Protein AF-A0A7U9SPF1-F1 (afdb_monomer_lite)

Structure (mmCIF, N/CA/C/O backbone):
data_AF-A0A7U9SPF1-F1
#
_entry.id   AF-A0A7U9SPF1-F1
#
loop_
_atom_site.group_PDB
_atom_site.id
_atom_site.type_symbol
_atom_site.label_atom_id
_atom_site.label_alt_id
_atom_site.label_comp_id
_atom_site.label_asym_id
_atom_site.label_entity_id
_atom_site.label_seq_id
_atom_site.pdbx_PDB_ins_code
_atom_site.Cartn_x
_atom_site.Cartn_y
_atom_site.Cartn_z
_atom_site.occupancy
_atom_site.B_iso_or_equiv
_atom_site.auth_seq_id
_atom_site.auth_comp_id
_atom_site.auth_asym_id
_atom_site.auth_atom_id
_atom_site.pdbx_PDB_model_num
ATOM 1 N N . MET A 1 1 ? 6.250 -13.050 -17.515 1.00 68.12 1 MET A N 1
ATOM 2 C CA . MET A 1 1 ? 5.791 -14.188 -16.684 1.00 68.12 1 MET A CA 1
ATOM 3 C C . MET A 1 1 ? 6.722 -15.368 -16.912 1.00 68.12 1 MET A C 1
ATOM 5 O O . MET A 1 1 ? 7.141 -15.553 -18.047 1.00 68.12 1 MET A O 1
ATOM 9 N N . PHE A 1 2 ? 7.070 -16.138 -15.883 1.00 71.00 2 PHE A N 1
ATOM 10 C CA . PHE A 1 2 ? 7.924 -17.320 -16.030 1.00 71.00 2 PHE A CA 1
ATOM 11 C C . PHE A 1 2 ? 7.102 -18.593 -15.831 1.00 71.00 2 PHE A C 1
ATOM 13 O O . PHE A 1 2 ? 6.495 -18.783 -14.779 1.00 71.00 2 PHE A O 1
ATOM 20 N N . ASN A 1 3 ? 7.052 -19.453 -16.847 1.00 69.00 3 ASN A N 1
ATOM 21 C CA . ASN A 1 3 ? 6.418 -20.758 -16.740 1.00 69.00 3 ASN A CA 1
ATOM 22 C C . ASN A 1 3 ? 7.448 -21.752 -16.200 1.00 69.00 3 ASN A C 1
ATOM 24 O O . ASN A 1 3 ? 8.321 -22.200 -16.942 1.00 69.00 3 ASN A O 1
ATOM 28 N N . VAL A 1 4 ? 7.320 -22.099 -14.918 1.00 76.75 4 VAL A N 1
ATOM 29 C CA . VAL A 1 4 ? 8.241 -23.012 -14.223 1.00 76.75 4 VAL A CA 1
ATOM 30 C C . VAL A 1 4 ? 8.264 -24.395 -14.881 1.00 76.75 4 VAL A C 1
ATOM 32 O O . VAL A 1 4 ? 9.334 -24.953 -15.084 1.00 76.75 4 VAL A O 1
ATOM 35 N N . LYS A 1 5 ? 7.105 -24.925 -15.302 1.00 74.44 5 LYS A N 1
ATOM 36 C CA . LYS A 1 5 ? 7.007 -26.257 -15.932 1.00 74.44 5 LYS A CA 1
ATOM 37 C C . LYS A 1 5 ? 7.708 -26.321 -17.289 1.00 74.44 5 LYS A C 1
ATOM 39 O O . LYS A 1 5 ? 8.282 -27.342 -17.638 1.00 74.44 5 LYS A O 1
ATOM 44 N N . LYS A 1 6 ? 7.630 -25.239 -18.065 1.00 76.00 6 LYS A N 1
ATOM 45 C CA . LYS A 1 6 ? 8.241 -25.133 -19.400 1.00 76.00 6 LYS A CA 1
ATOM 46 C C . LYS A 1 6 ? 9.634 -24.499 -19.367 1.00 76.00 6 LYS A C 1
ATOM 48 O O . LYS A 1 6 ? 10.209 -24.303 -20.432 1.00 76.00 6 LYS A O 1
ATOM 53 N N . ASN A 1 7 ? 10.130 -24.129 -18.182 1.00 80.06 7 ASN A N 1
ATOM 54 C CA . ASN A 1 7 ? 11.371 -23.383 -17.973 1.00 80.06 7 ASN A CA 1
ATOM 55 C C . ASN A 1 7 ? 11.536 -22.199 -18.950 1.00 80.06 7 ASN A C 1
ATOM 57 O O . ASN A 1 7 ? 12.593 -21.997 -19.546 1.00 80.06 7 ASN A O 1
ATOM 61 N N . ARG A 1 8 ? 10.450 -21.452 -19.193 1.00 74.19 8 ARG A N 1
ATOM 62 C CA . ARG A 1 8 ? 10.399 -20.426 -20.245 1.00 74.19 8 ARG A CA 1
ATOM 63 C C . ARG A 1 8 ? 9.783 -19.134 -19.737 1.00 74.19 8 ARG A C 1
ATOM 65 O O . ARG A 1 8 ? 8.700 -19.130 -19.150 1.00 74.19 8 ARG A O 1
ATOM 72 N N . ALA A 1 9 ? 10.442 -18.022 -20.048 1.00 76.06 9 ALA A N 1
ATOM 73 C CA . ALA A 1 9 ? 9.878 -16.693 -19.881 1.00 76.06 9 ALA A CA 1
ATOM 74 C C . ALA A 1 9 ? 8.971 -16.333 -21.068 1.00 76.06 9 ALA A C 1
ATOM 76 O O . ALA A 1 9 ? 9.329 -16.525 -22.231 1.00 76.06 9 ALA A O 1
ATOM 77 N N . VAL A 1 10 ? 7.807 -15.768 -20.762 1.00 72.88 10 VAL A N 1
ATOM 78 C CA . VAL A 1 10 ? 6.937 -15.097 -21.728 1.00 72.88 10 VAL A CA 1
ATOM 79 C C . VAL A 1 10 ? 6.952 -13.605 -21.418 1.00 72.88 10 VAL A C 1
ATOM 81 O O . VAL A 1 10 ? 6.609 -13.184 -20.303 1.00 72.88 10 VAL A O 1
ATOM 84 N N . LYS A 1 11 ? 7.402 -12.813 -22.395 1.00 79.69 11 LYS A N 1
ATOM 85 C CA . LYS A 1 11 ? 7.349 -11.351 -22.359 1.00 79.69 11 LYS A CA 1
ATOM 86 C C . LYS A 1 11 ? 6.007 -10.914 -22.932 1.00 79.69 11 LYS A C 1
ATOM 88 O O . LYS A 1 11 ? 5.663 -11.308 -24.039 1.00 79.69 11 LYS A O 1
ATOM 93 N N . TYR A 1 12 ? 5.299 -10.077 -22.187 1.00 76.19 12 TYR A N 1
ATOM 94 C CA . TYR A 1 12 ? 4.087 -9.424 -22.661 1.00 76.19 12 TYR A CA 1
ATOM 95 C C . TYR A 1 12 ? 4.369 -7.944 -22.865 1.00 76.19 12 TYR A C 1
ATOM 97 O O . TYR A 1 12 ? 5.010 -7.307 -22.025 1.00 76.19 12 TYR A O 1
ATOM 105 N N . VAL A 1 13 ? 3.925 -7.427 -24.004 1.00 80.31 13 VAL A N 1
ATOM 106 C CA . VAL A 1 13 ? 4.000 -6.007 -24.340 1.00 80.31 13 VAL A CA 1
ATOM 107 C C . VAL A 1 13 ? 2.603 -5.445 -24.142 1.00 80.31 13 VAL A C 1
ATOM 109 O O . VAL A 1 13 ? 1.652 -5.941 -24.736 1.00 80.31 13 VAL A O 1
ATOM 112 N N . LEU A 1 14 ? 2.485 -4.466 -23.252 1.00 84.75 14 LEU A N 1
ATOM 113 C CA . LEU A 1 14 ? 1.225 -3.774 -22.994 1.00 84.75 14 LEU A CA 1
ATOM 114 C C . LEU A 1 14 ? 1.035 -2.657 -24.019 1.00 84.75 14 LEU A C 1
ATOM 116 O O . LEU A 1 14 ? 2.029 -2.150 -24.548 1.00 84.75 14 LEU A O 1
ATOM 120 N N . LYS A 1 15 ? -0.215 -2.263 -24.277 1.00 83.44 15 LYS A N 1
ATOM 121 C CA . LYS A 1 15 ? -0.535 -1.302 -25.347 1.00 83.44 15 LYS A CA 1
ATOM 122 C C . LYS A 1 15 ? 0.093 0.067 -25.131 1.00 83.44 15 LYS A C 1
ATOM 124 O O . LYS A 1 15 ? 0.594 0.668 -26.075 1.00 83.44 15 LYS A O 1
ATOM 129 N N . GLN A 1 16 ? 0.054 0.559 -23.897 1.00 82.31 16 GLN A N 1
ATOM 130 C CA . GLN A 1 16 ? 0.622 1.856 -23.546 1.00 82.31 16 GLN A CA 1
ATOM 131 C C . GLN A 1 16 ? 1.973 1.710 -22.857 1.00 82.31 16 GLN A C 1
ATOM 133 O O . GLN A 1 16 ? 2.187 0.825 -22.016 1.00 82.31 16 GLN A O 1
ATOM 138 N N . GLU A 1 17 ? 2.885 2.615 -23.194 1.00 78.12 17 GLU A N 1
ATOM 139 C CA . GLU A 1 17 ? 4.107 2.800 -22.437 1.00 78.12 17 GLU A CA 1
ATOM 140 C C . GLU A 1 17 ? 3.801 3.571 -21.150 1.00 78.12 17 GLU A C 1
ATOM 142 O O . GLU A 1 17 ? 2.957 4.458 -21.104 1.00 78.12 17 GLU A O 1
ATOM 147 N N . CYS A 1 18 ? 4.469 3.194 -20.068 1.00 77.25 18 CYS A N 1
ATOM 148 C CA . CYS A 1 18 ? 4.375 3.898 -18.800 1.00 77.25 18 CYS A CA 1
ATOM 149 C C . CYS A 1 18 ? 5.763 3.796 -18.159 1.00 77.25 18 CYS A C 1
ATOM 151 O O . CYS A 1 18 ? 6.207 2.680 -17.858 1.00 77.25 18 CYS A O 1
ATOM 153 N N . PRO A 1 19 ? 6.490 4.917 -18.041 1.00 67.19 19 PRO A N 1
ATOM 154 C CA . PRO A 1 19 ? 7.925 4.897 -17.771 1.00 67.19 19 PRO A CA 1
ATOM 155 C C . PRO A 1 19 ? 8.255 4.526 -16.322 1.00 67.19 19 PRO A C 1
ATOM 157 O O . PRO A 1 19 ? 9.392 4.170 -16.025 1.00 67.19 19 PRO A O 1
ATOM 160 N N . PHE A 1 20 ? 7.277 4.582 -15.414 1.00 76.12 20 PHE A N 1
ATOM 161 C CA . PHE A 1 20 ? 7.507 4.414 -13.986 1.00 76.12 20 PHE A CA 1
ATOM 162 C C . PHE A 1 20 ? 6.469 3.496 -13.337 1.00 76.12 20 PHE A C 1
ATOM 164 O O . PHE A 1 20 ? 5.275 3.671 -13.546 1.00 76.12 20 PHE A O 1
ATOM 171 N N . ALA A 1 21 ? 6.948 2.522 -12.550 1.00 82.38 21 ALA A N 1
ATOM 172 C CA . ALA A 1 21 ? 6.183 1.692 -11.610 1.00 82.38 21 ALA A CA 1
ATOM 173 C C . ALA A 1 21 ? 4.724 1.390 -12.029 1.00 82.38 21 ALA A C 1
ATOM 175 O O . ALA A 1 21 ? 3.784 1.763 -11.331 1.00 82.38 21 ALA A O 1
ATOM 176 N N . LYS A 1 22 ? 4.540 0.721 -13.179 1.00 91.19 22 LYS A N 1
ATOM 177 C CA . LYS A 1 22 ? 3.225 0.495 -13.817 1.00 91.19 22 LYS A CA 1
ATOM 178 C C . LYS A 1 22 ? 2.189 -0.106 -12.859 1.00 91.19 22 LYS A C 1
ATOM 180 O O . LYS A 1 22 ? 1.083 0.419 -12.737 1.00 91.19 22 LYS A O 1
ATOM 185 N N . PHE A 1 23 ? 2.594 -1.167 -12.169 1.00 93.12 23 PHE A N 1
ATOM 186 C CA . PHE A 1 23 ? 1.797 -1.950 -11.230 1.00 93.12 23 PHE A CA 1
ATOM 187 C C . PHE A 1 23 ? 2.628 -2.197 -9.972 1.00 93.12 23 PHE A C 1
ATOM 189 O O . PHE A 1 23 ? 3.852 -2.309 -10.053 1.00 93.12 23 PHE A O 1
ATOM 196 N N . ASP A 1 24 ? 1.975 -2.311 -8.825 1.00 90.75 24 ASP A N 1
ATOM 197 C CA . ASP A 1 24 ? 2.606 -2.577 -7.524 1.00 90.75 24 ASP A CA 1
ATOM 198 C C . ASP A 1 24 ? 1.943 -3.726 -6.751 1.00 90.75 24 ASP A C 1
ATOM 200 O O . ASP A 1 24 ? 2.442 -4.116 -5.698 1.00 90.75 24 ASP A O 1
ATOM 204 N N . GLN A 1 25 ? 0.868 -4.313 -7.287 1.00 91.81 25 GLN A N 1
ATOM 205 C CA . GLN A 1 25 ? 0.239 -5.501 -6.724 1.00 91.81 25 GLN A CA 1
ATOM 206 C C . GLN A 1 25 ? -0.365 -6.391 -7.812 1.00 91.81 25 GLN A C 1
ATOM 208 O O . GLN A 1 25 ? -0.823 -5.923 -8.857 1.00 91.81 25 GLN A O 1
ATOM 213 N N . THR A 1 26 ? -0.386 -7.694 -7.541 1.00 93.94 26 THR A N 1
ATOM 214 C CA . THR A 1 26 ? -1.092 -8.688 -8.347 1.00 93.94 26 THR A CA 1
ATOM 215 C C . THR A 1 26 ? -2.161 -9.373 -7.509 1.00 93.94 26 THR A C 1
ATOM 217 O O . THR A 1 26 ? -1.858 -9.859 -6.419 1.00 93.94 26 THR A O 1
ATOM 220 N N . ILE A 1 27 ? -3.380 -9.455 -8.029 1.00 96.12 27 ILE A N 1
ATOM 221 C CA . ILE A 1 27 ? -4.529 -10.083 -7.384 1.00 96.12 27 ILE A CA 1
ATOM 222 C C . ILE A 1 27 ? -4.865 -11.351 -8.157 1.00 96.12 27 ILE A C 1
ATOM 224 O O . ILE A 1 27 ? -5.153 -11.305 -9.352 1.00 96.12 27 ILE A O 1
ATOM 228 N N . ARG A 1 28 ? -4.808 -12.504 -7.491 1.00 95.94 28 ARG A N 1
ATOM 229 C CA . ARG A 1 28 ? -5.276 -13.759 -8.079 1.00 95.94 28 ARG A CA 1
ATOM 230 C C . ARG A 1 28 ? -6.759 -13.912 -7.781 1.00 95.94 28 ARG A C 1
ATOM 232 O O . ARG A 1 28 ? -7.144 -13.922 -6.618 1.00 95.94 28 ARG A O 1
ATOM 239 N N . TYR A 1 29 ? -7.557 -14.103 -8.821 1.00 97.44 29 TYR A N 1
ATOM 240 C CA . TYR A 1 29 ? -8.985 -14.354 -8.692 1.00 97.44 29 TYR A CA 1
ATOM 241 C C . TYR A 1 29 ? -9.419 -15.405 -9.712 1.00 97.44 29 TYR A C 1
ATOM 243 O O . TYR A 1 29 ? -9.163 -15.266 -10.912 1.00 97.44 29 TYR A O 1
ATOM 251 N N . LYS A 1 30 ? -10.024 -16.495 -9.224 1.00 96.06 30 LYS A N 1
ATOM 252 C CA . LYS A 1 30 ? -10.349 -17.692 -10.017 1.00 96.06 30 LYS A CA 1
ATOM 253 C C . LYS A 1 30 ? -9.154 -18.101 -10.901 1.00 96.06 30 LYS A C 1
ATOM 255 O O . LYS A 1 30 ? -8.040 -18.295 -10.406 1.00 96.06 30 LYS A O 1
ATOM 260 N N . ASN A 1 31 ? -9.372 -18.205 -12.210 1.00 95.19 31 ASN A N 1
ATOM 261 C CA . ASN A 1 31 ? -8.367 -18.584 -13.199 1.00 95.19 31 ASN A CA 1
ATOM 262 C C . ASN A 1 31 ? -7.679 -17.374 -13.860 1.00 95.19 31 ASN A C 1
ATOM 264 O O . ASN A 1 31 ? -7.359 -17.370 -15.051 1.00 95.19 31 ASN A O 1
ATOM 268 N N . SER A 1 32 ? -7.537 -16.273 -13.130 1.00 96.38 32 SER A N 1
ATOM 269 C CA . SER A 1 32 ? -6.985 -15.032 -13.663 1.00 96.38 32 SER A CA 1
ATOM 270 C C . SER A 1 32 ? -6.076 -14.335 -12.658 1.00 96.38 32 SER A C 1
ATOM 272 O O . SER A 1 32 ? -6.206 -14.486 -11.441 1.00 96.38 32 SER A O 1
ATOM 274 N N . LEU A 1 33 ? -5.133 -13.569 -13.197 1.00 96.12 33 LEU A N 1
ATOM 275 C CA . LEU A 1 33 ? -4.299 -12.636 -12.457 1.00 96.12 33 LEU A CA 1
ATOM 276 C C . LEU A 1 33 ? -4.649 -11.219 -12.899 1.00 96.12 33 LEU A C 1
ATOM 278 O O . LEU A 1 33 ? -4.540 -10.903 -14.080 1.00 96.12 33 LEU A O 1
ATOM 282 N N . PHE A 1 34 ? -5.031 -10.370 -11.961 1.00 97.56 34 PHE A N 1
ATOM 283 C CA . PHE A 1 34 ? -5.261 -8.951 -12.180 1.00 97.56 34 PHE A CA 1
ATOM 284 C C . PHE A 1 34 ? -4.033 -8.176 -11.706 1.00 97.56 34 PHE A C 1
ATOM 286 O O . PHE A 1 34 ? -3.578 -8.337 -10.575 1.00 97.56 34 PHE A O 1
ATOM 293 N N . LEU A 1 35 ? -3.461 -7.353 -12.576 1.00 96.25 35 LEU A N 1
ATOM 294 C CA . LEU A 1 35 ? -2.394 -6.423 -12.239 1.00 96.25 35 LEU A CA 1
ATOM 295 C C . LEU A 1 35 ? -3.041 -5.105 -11.837 1.00 96.25 35 LEU A C 1
ATOM 297 O O . LEU A 1 35 ? -3.702 -4.450 -12.650 1.00 96.25 35 LEU A O 1
ATOM 301 N N . LYS A 1 36 ? -2.840 -4.730 -10.577 1.00 95.62 36 LYS A N 1
ATOM 302 C CA . LYS A 1 36 ? -3.369 -3.495 -10.022 1.00 95.62 36 LYS A CA 1
ATOM 303 C C . LYS A 1 36 ? -2.569 -2.307 -10.549 1.00 95.62 36 LYS A C 1
ATOM 305 O O . LYS A 1 36 ? -1.351 -2.277 -10.330 1.00 95.62 36 LYS A O 1
ATOM 310 N N . PRO A 1 37 ? -3.197 -1.323 -11.208 1.00 95.00 37 PRO A N 1
ATOM 311 C CA . PRO A 1 37 ? -2.478 -0.149 -11.662 1.00 95.00 37 PRO A CA 1
ATOM 312 C C . PRO A 1 37 ? -1.936 0.635 -10.471 1.00 95.00 37 PRO A C 1
ATOM 314 O O . PRO A 1 37 ? -2.574 0.752 -9.423 1.00 95.00 37 PRO A O 1
ATOM 317 N N . LYS A 1 38 ? -0.745 1.191 -10.660 1.00 94.38 38 LYS A N 1
ATOM 318 C CA . LYS A 1 38 ? -0.198 2.261 -9.829 1.00 94.38 38 LYS A CA 1
ATOM 319 C C . LYS A 1 38 ? -0.131 3.545 -10.637 1.00 94.38 38 LYS A C 1
ATOM 321 O O . LYS A 1 38 ? -0.810 4.509 -10.305 1.00 94.38 38 LYS A O 1
ATOM 326 N N . CYS A 1 39 ? 0.620 3.524 -11.735 1.00 92.94 39 CYS A N 1
ATOM 327 C CA . CYS A 1 39 ? 0.648 4.613 -12.717 1.00 92.94 39 CYS A CA 1
ATOM 328 C C . CYS A 1 39 ? -0.030 4.216 -14.040 1.00 92.94 39 CYS A C 1
ATOM 330 O O . CYS A 1 39 ? -0.429 5.089 -14.810 1.00 92.94 39 CYS A O 1
ATOM 332 N N . TYR A 1 40 ? -0.184 2.910 -14.301 1.00 93.75 40 TYR A N 1
ATOM 333 C CA . TYR A 1 40 ? -0.738 2.403 -15.557 1.00 93.75 40 TYR A CA 1
ATOM 334 C C . TYR A 1 40 ? -2.216 2.795 -15.755 1.00 93.75 40 TYR A C 1
ATOM 336 O O . TYR A 1 40 ? -2.975 2.746 -14.788 1.00 93.75 40 TYR A O 1
ATOM 344 N N . PRO A 1 41 ? -2.655 3.130 -16.981 1.00 93.06 41 PRO A N 1
ATOM 345 C CA . PRO A 1 41 ? -4.008 3.623 -17.258 1.00 93.06 41 PRO A CA 1
ATOM 346 C C . PRO A 1 41 ? -5.041 2.494 -17.438 1.00 93.06 41 PRO A C 1
ATOM 348 O O . PRO A 1 41 ? -5.999 2.644 -18.194 1.00 93.06 41 PRO A O 1
ATOM 351 N N . ALA A 1 42 ? -4.818 1.324 -16.830 1.00 95.31 42 ALA A N 1
ATOM 352 C CA . ALA A 1 42 ? -5.740 0.191 -16.886 1.00 95.31 42 ALA A CA 1
ATOM 353 C C . ALA A 1 42 ? -5.512 -0.809 -15.752 1.00 95.31 42 ALA A C 1
ATOM 355 O O . ALA A 1 42 ? -4.372 -1.053 -15.343 1.00 95.31 42 ALA A O 1
ATOM 356 N N . ILE A 1 43 ? -6.590 -1.479 -15.345 1.00 97.25 43 ILE A N 1
ATOM 357 C CA . ILE A 1 43 ? -6.488 -2.799 -14.712 1.00 97.25 43 ILE A CA 1
ATOM 358 C C . ILE A 1 43 ? -6.182 -3.809 -15.816 1.00 97.25 43 ILE A C 1
ATOM 360 O O . ILE A 1 43 ? -6.854 -3.827 -16.848 1.00 97.25 43 ILE A O 1
ATOM 364 N N . VAL A 1 44 ? -5.173 -4.655 -15.614 1.00 97.00 44 VAL A N 1
ATOM 365 C CA . VAL A 1 44 ? -4.787 -5.664 -16.610 1.00 97.00 44 VAL A CA 1
ATOM 366 C C . VAL A 1 44 ? -5.113 -7.048 -16.086 1.00 97.00 44 VAL A C 1
ATOM 368 O O . VAL A 1 44 ? -4.560 -7.469 -15.076 1.00 97.00 44 VAL A O 1
ATOM 371 N N . ARG A 1 45 ? -5.967 -7.785 -16.786 1.00 96.81 45 ARG A N 1
ATOM 372 C CA . ARG A 1 45 ? -6.243 -9.193 -16.500 1.00 96.81 45 ARG A CA 1
ATOM 373 C C . ARG A 1 45 ? -5.389 -10.081 -17.391 1.00 96.81 45 ARG A C 1
ATOM 375 O O . ARG A 1 45 ? -5.255 -9.822 -18.581 1.00 96.81 45 ARG A O 1
ATOM 382 N N . ILE A 1 46 ? -4.874 -11.161 -16.815 1.00 94.56 46 ILE A N 1
ATOM 383 C CA . ILE A 1 46 ? -4.192 -12.246 -17.515 1.00 94.56 46 ILE A CA 1
ATOM 384 C C . ILE A 1 46 ? -4.920 -13.552 -17.198 1.00 94.56 46 ILE A C 1
ATOM 386 O O . ILE A 1 46 ? -4.991 -13.951 -16.033 1.00 94.56 46 ILE A O 1
ATOM 390 N N . ASN A 1 47 ? -5.448 -14.228 -18.216 1.00 93.69 47 ASN A N 1
ATOM 391 C CA . ASN A 1 47 ? -5.978 -15.584 -18.069 1.00 93.69 47 ASN A CA 1
ATOM 392 C C . ASN A 1 47 ? -4.819 -16.560 -17.796 1.00 93.69 47 ASN A C 1
ATOM 394 O O . ASN A 1 47 ? -3.812 -16.526 -18.496 1.00 93.69 47 ASN A O 1
ATOM 398 N N . LEU A 1 48 ? -4.917 -17.414 -16.778 1.00 89.31 48 LEU A N 1
ATOM 399 C CA . LEU A 1 48 ? -3.789 -18.271 -16.387 1.00 89.31 48 LEU A CA 1
ATOM 400 C C . LEU A 1 48 ? -3.613 -19.520 -17.269 1.00 89.31 48 LEU A C 1
ATOM 402 O O . LEU A 1 48 ? -2.510 -20.073 -17.288 1.00 89.31 48 LEU A O 1
ATOM 406 N N . ASP A 1 49 ? -4.642 -19.914 -18.023 1.00 89.69 49 ASP A N 1
ATOM 407 C CA . ASP A 1 49 ? -4.594 -21.047 -18.955 1.00 89.69 49 ASP A CA 1
ATOM 408 C C . ASP A 1 49 ? -4.191 -20.611 -20.367 1.00 89.69 49 ASP A C 1
ATOM 410 O O . ASP A 1 49 ? -3.249 -21.159 -20.945 1.00 89.69 49 ASP A O 1
ATOM 414 N N . SER A 1 50 ? -4.893 -19.620 -20.931 1.00 89.94 50 SER A N 1
ATOM 415 C CA . SER A 1 50 ? -4.651 -19.138 -22.299 1.00 89.94 50 SER A CA 1
ATOM 416 C C . SER A 1 50 ? -3.547 -18.087 -22.380 1.00 89.94 50 SER A C 1
ATOM 418 O O . SER A 1 50 ? -2.991 -17.864 -23.455 1.00 89.94 50 SER A O 1
ATOM 420 N N . TYR A 1 51 ? -3.231 -17.437 -21.256 1.00 86.81 51 TYR A N 1
ATOM 421 C CA . TYR A 1 51 ? -2.383 -16.247 -21.192 1.00 86.81 51 TYR A CA 1
ATOM 422 C C . TYR A 1 51 ? -2.889 -15.041 -21.994 1.00 86.81 51 TYR A C 1
ATOM 424 O O . TYR A 1 51 ? -2.128 -14.110 -22.262 1.00 86.81 51 TYR A O 1
ATOM 432 N N . GLU A 1 52 ? -4.173 -15.033 -22.346 1.00 91.38 52 GLU A N 1
ATOM 433 C CA . GLU A 1 52 ? -4.830 -13.875 -22.942 1.00 91.38 52 GLU A CA 1
ATOM 434 C C . GLU A 1 52 ? -4.818 -12.683 -21.978 1.00 91.38 52 GLU A C 1
ATOM 436 O O . GLU A 1 52 ? -4.987 -12.847 -20.764 1.00 91.38 52 GLU A O 1
ATOM 441 N N . ILE A 1 53 ? -4.613 -11.488 -22.537 1.00 92.88 53 ILE A N 1
ATOM 442 C CA . ILE A 1 53 ? -4.538 -10.230 -21.799 1.00 92.88 53 ILE A CA 1
ATOM 443 C C . ILE A 1 53 ? -5.722 -9.346 -22.167 1.00 92.88 53 ILE A C 1
ATOM 445 O O . ILE A 1 53 ? -5.973 -9.084 -23.342 1.00 92.88 53 ILE A O 1
ATOM 449 N N . THR A 1 54 ? -6.388 -8.818 -21.146 1.00 95.81 54 THR A N 1
ATOM 450 C CA . THR A 1 54 ? -7.458 -7.828 -21.287 1.00 95.81 54 THR A CA 1
ATOM 451 C C . THR A 1 54 ? -7.098 -6.588 -20.474 1.00 95.81 54 THR A C 1
ATOM 453 O O . THR A 1 54 ? -6.704 -6.705 -19.314 1.00 95.81 54 THR A O 1
ATOM 456 N N . GLU A 1 55 ? -7.213 -5.404 -21.077 1.00 96.75 55 GLU A N 1
ATOM 457 C CA . GLU A 1 55 ? -6.936 -4.118 -20.424 1.00 96.75 55 GLU A CA 1
ATOM 458 C C . GLU A 1 55 ? -8.247 -3.339 -20.239 1.00 96.75 55 GLU A C 1
ATOM 460 O O . GLU A 1 55 ? -8.941 -3.046 -21.215 1.00 96.75 55 GLU A O 1
ATOM 465 N N . PHE A 1 56 ? -8.574 -2.993 -18.994 1.00 96.94 56 PHE A N 1
ATOM 466 C CA . PHE A 1 56 ? -9.765 -2.223 -18.629 1.00 96.94 56 PHE A CA 1
ATOM 467 C C . PHE A 1 56 ? -9.370 -0.769 -18.351 1.00 96.94 56 PHE A C 1
ATOM 469 O O . PHE A 1 56 ? -8.924 -0.438 -17.254 1.00 96.94 56 PHE A O 1
ATOM 476 N N . HIS A 1 57 ? -9.489 0.096 -19.361 1.00 95.44 57 HIS A N 1
ATOM 477 C CA . HIS A 1 57 ? -9.081 1.506 -19.267 1.00 95.44 57 HIS A CA 1
ATOM 478 C C . HIS A 1 57 ? -10.160 2.415 -18.668 1.00 95.44 57 HIS A C 1
ATOM 480 O O . HIS A 1 57 ? -9.846 3.373 -17.964 1.00 95.44 57 HIS A O 1
ATOM 486 N N . THR A 1 58 ? -11.435 2.133 -18.955 1.00 96.44 58 THR A N 1
ATOM 487 C CA . THR A 1 58 ? -12.554 3.026 -18.618 1.00 96.44 58 THR A CA 1
ATOM 488 C C . THR A 1 58 ? -12.636 3.307 -17.120 1.00 96.44 58 THR A C 1
ATOM 490 O O . THR A 1 58 ? -12.783 4.462 -16.738 1.00 96.44 58 THR A O 1
ATOM 493 N N . CYS A 1 59 ? -12.434 2.287 -16.281 1.00 96.00 59 CYS A N 1
ATOM 494 C CA . CYS A 1 59 ? -12.486 2.409 -14.824 1.00 96.00 59 CYS A CA 1
ATOM 495 C C . CYS A 1 59 ? -11.369 3.274 -14.217 1.00 96.00 59 CYS A C 1
ATOM 497 O O . CYS A 1 59 ? -11.514 3.776 -13.108 1.00 96.00 59 CYS A O 1
ATOM 499 N N . ILE A 1 60 ? -10.259 3.475 -14.935 1.00 95.38 60 ILE A N 1
ATOM 500 C CA . ILE A 1 60 ? -9.104 4.253 -14.457 1.00 95.38 60 ILE A CA 1
ATOM 501 C C . ILE A 1 60 ? -9.146 5.702 -14.946 1.00 95.38 60 ILE A C 1
ATOM 503 O O . ILE A 1 60 ? -8.519 6.571 -14.341 1.00 95.38 60 ILE A O 1
ATOM 507 N N . LYS A 1 61 ? -9.905 5.981 -16.010 1.00 93.25 61 LYS A N 1
ATOM 508 C CA . LYS A 1 61 ? -9.894 7.263 -16.724 1.00 93.25 61 LYS A CA 1
ATOM 509 C C . LYS A 1 61 ? -10.146 8.472 -15.817 1.00 93.25 61 LYS A C 1
ATOM 511 O O . LYS A 1 61 ? -9.512 9.504 -16.000 1.00 93.25 61 LYS A O 1
ATOM 516 N N . GLU A 1 62 ? -11.034 8.350 -14.835 1.00 90.88 62 GLU A N 1
ATOM 517 C CA . GLU A 1 62 ? -11.375 9.449 -13.917 1.00 90.88 62 GLU A CA 1
ATOM 518 C C . GLU A 1 62 ? -10.319 9.721 -12.836 1.00 90.88 62 GLU A C 1
ATOM 520 O O . GLU A 1 62 ? -10.401 10.728 -12.132 1.00 90.88 62 GLU A O 1
ATOM 525 N N . PHE A 1 63 ? -9.335 8.833 -12.699 1.00 93.81 63 PHE A N 1
ATOM 526 C CA . PHE A 1 63 ? -8.193 8.966 -11.791 1.00 93.81 63 PHE A CA 1
ATOM 527 C C . PHE A 1 63 ? -6.917 9.376 -12.536 1.00 93.81 63 PHE A C 1
ATOM 529 O O . PHE A 1 63 ? -5.836 9.446 -11.942 1.00 93.81 63 PHE A O 1
ATOM 536 N N . GLU A 1 64 ? -7.012 9.612 -13.849 1.00 88.69 64 GLU A N 1
ATOM 537 C CA . GLU A 1 64 ? -5.923 10.203 -14.612 1.00 88.69 64 GLU A CA 1
ATOM 538 C C . GLU A 1 64 ? -5.599 11.599 -14.092 1.00 88.69 64 GLU A C 1
ATOM 540 O O . GLU A 1 64 ? -6.453 12.349 -13.626 1.00 88.69 64 GLU A O 1
ATOM 545 N N . ASN A 1 65 ? -4.318 11.929 -14.159 1.00 83.00 65 ASN A N 1
ATOM 546 C CA . ASN A 1 65 ? -3.799 13.220 -13.754 1.00 83.00 65 ASN A CA 1
ATOM 547 C C . ASN A 1 65 ? -2.845 13.724 -14.842 1.00 83.00 65 ASN A C 1
ATOM 549 O O . ASN A 1 65 ? -2.354 12.941 -15.656 1.00 83.00 65 ASN A O 1
ATOM 553 N N . ASP A 1 66 ? -2.545 15.021 -14.830 1.00 81.56 66 ASP A N 1
ATOM 554 C CA . ASP A 1 66 ? -1.747 15.673 -15.880 1.00 81.56 66 ASP A CA 1
ATOM 555 C C . ASP A 1 66 ? -0.313 15.127 -16.011 1.00 81.56 66 ASP A C 1
ATOM 557 O O . ASP A 1 66 ? 0.392 15.422 -16.977 1.00 81.56 66 ASP A O 1
ATOM 561 N N . LYS A 1 67 ? 0.155 14.354 -15.025 1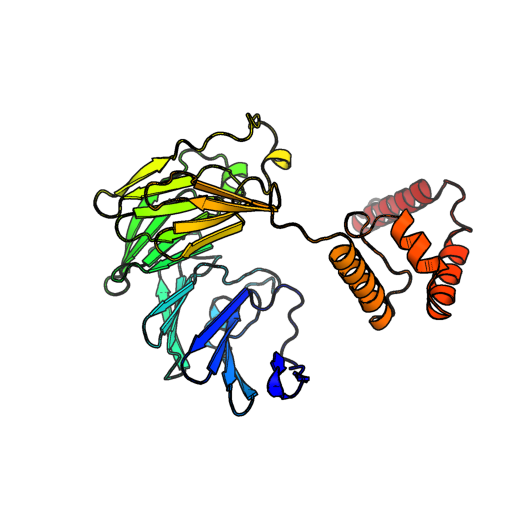.00 82.00 67 LYS A N 1
ATOM 562 C CA . LYS A 1 67 ? 1.513 13.814 -14.939 1.00 82.00 67 LYS A CA 1
ATOM 563 C C . LYS A 1 67 ? 1.460 12.283 -14.892 1.00 82.00 67 LYS A C 1
ATOM 565 O O . LYS A 1 67 ? 1.461 11.722 -13.800 1.00 82.00 67 LYS A O 1
ATOM 570 N N . PRO A 1 68 ? 1.518 11.574 -16.034 1.00 74.50 68 PRO A N 1
ATOM 571 C CA . PRO A 1 68 ? 1.364 10.113 -16.107 1.00 74.50 68 PRO A CA 1
ATOM 572 C C . PRO A 1 68 ? 2.260 9.287 -15.161 1.00 74.50 68 PRO A C 1
ATOM 574 O O . PRO A 1 68 ? 1.954 8.138 -14.847 1.00 74.50 68 PRO A O 1
ATOM 577 N N . GLN A 1 69 ? 3.378 9.855 -14.705 1.00 78.00 69 GLN A N 1
ATOM 578 C CA . GLN A 1 69 ? 4.292 9.275 -13.721 1.00 78.00 69 GLN A CA 1
ATOM 579 C C . GLN A 1 69 ? 3.767 9.284 -12.276 1.00 78.00 69 GLN A C 1
ATOM 581 O O . GLN A 1 69 ? 4.263 8.520 -11.445 1.00 78.00 69 GLN A O 1
ATOM 586 N N . ASN A 1 70 ? 2.794 10.134 -11.952 1.00 86.56 70 ASN A N 1
ATOM 587 C CA . ASN A 1 70 ? 2.215 10.220 -10.620 1.00 86.56 70 ASN A CA 1
ATOM 588 C C . ASN A 1 70 ? 1.316 9.010 -10.365 1.00 86.56 70 ASN A C 1
ATOM 590 O O . ASN A 1 70 ? 0.422 8.695 -11.154 1.00 86.56 70 ASN A O 1
ATOM 594 N N . ALA A 1 71 ? 1.544 8.353 -9.230 1.00 91.56 71 ALA A N 1
ATOM 595 C CA . ALA A 1 71 ? 0.736 7.222 -8.811 1.00 91.56 71 ALA A CA 1
ATOM 596 C C . ALA A 1 71 ? -0.716 7.657 -8.562 1.00 91.56 71 ALA A C 1
ATOM 598 O O . ALA A 1 71 ? -0.977 8.642 -7.871 1.00 91.56 71 ALA A O 1
ATOM 599 N N . LYS A 1 72 ? -1.647 6.892 -9.124 1.00 93.44 72 LYS A N 1
ATOM 600 C CA . LYS A 1 72 ? -3.097 7.025 -8.948 1.00 93.44 72 LYS A CA 1
ATOM 601 C C . LYS A 1 72 ? -3.559 6.240 -7.731 1.00 93.44 72 LYS A C 1
ATOM 603 O O . LYS A 1 72 ? -4.292 6.746 -6.895 1.00 93.44 72 LYS A O 1
ATOM 608 N N . PHE A 1 73 ? -3.047 5.019 -7.628 1.00 95.06 73 PHE A N 1
ATOM 609 C CA . PHE A 1 73 ? -3.319 4.075 -6.559 1.00 95.06 73 PHE A CA 1
ATOM 610 C C . PHE A 1 73 ? -1.996 3.566 -6.007 1.00 95.06 73 PHE A C 1
ATOM 612 O O . PHE A 1 73 ? -1.010 3.439 -6.737 1.00 95.06 73 PHE A O 1
ATOM 619 N N . VAL A 1 74 ? -1.983 3.234 -4.724 1.00 93.25 74 VAL A N 1
ATOM 620 C CA . VAL A 1 74 ? -0.856 2.561 -4.066 1.00 93.25 74 VAL A CA 1
ATOM 621 C C . VAL A 1 74 ? -1.391 1.375 -3.267 1.00 93.25 74 VAL A C 1
ATOM 623 O O . VAL A 1 74 ? -2.149 0.586 -3.827 1.00 93.25 74 VAL A O 1
ATOM 626 N N . TRP A 1 75 ? -1.028 1.235 -1.993 1.00 92.75 75 TRP A N 1
ATOM 627 C CA . TRP A 1 75 ? -1.356 0.083 -1.159 1.00 92.75 75 TRP A CA 1
ATOM 628 C C . TRP A 1 75 ? -2.769 0.114 -0.570 1.00 92.75 75 TRP A C 1
ATOM 630 O O . TRP A 1 75 ? -3.147 -0.829 0.120 1.00 92.75 75 TRP A O 1
ATOM 640 N N . ALA A 1 76 ? -3.555 1.167 -0.813 1.00 96.31 76 ALA A N 1
ATOM 641 C CA . ALA A 1 76 ? -4.943 1.252 -0.372 1.00 96.31 76 ALA A CA 1
ATOM 642 C C . ALA A 1 76 ? -5.831 0.359 -1.246 1.00 96.31 76 ALA A C 1
ATOM 644 O O . ALA A 1 76 ? -6.533 0.815 -2.146 1.00 96.31 76 ALA A O 1
ATOM 645 N N . THR A 1 77 ? -5.717 -0.951 -1.040 1.00 95.81 77 THR A N 1
ATOM 646 C CA . THR A 1 77 ? -6.361 -1.979 -1.857 1.00 95.81 77 THR A CA 1
ATOM 647 C C . THR A 1 77 ? -6.859 -3.117 -0.988 1.00 95.81 77 THR A C 1
ATOM 649 O O . THR A 1 77 ? -6.136 -3.602 -0.122 1.00 95.81 77 THR A O 1
ATOM 652 N N . ALA A 1 78 ? -8.075 -3.577 -1.262 1.00 95.50 78 ALA A N 1
ATOM 653 C CA . ALA A 1 78 ? -8.666 -4.744 -0.623 1.00 95.50 78 ALA A CA 1
ATOM 654 C C . ALA A 1 78 ? -9.452 -5.569 -1.642 1.00 95.50 78 ALA A C 1
ATOM 656 O O . ALA A 1 78 ? -9.836 -5.084 -2.706 1.00 95.50 78 ALA A O 1
ATOM 657 N N . THR A 1 79 ? -9.696 -6.828 -1.303 1.00 94.75 79 THR A N 1
ATOM 658 C CA . THR A 1 79 ? -10.556 -7.724 -2.076 1.00 94.75 79 THR A CA 1
ATOM 659 C C . THR A 1 79 ? -11.628 -8.290 -1.165 1.00 94.75 79 THR A C 1
ATOM 661 O O . THR A 1 79 ? -11.292 -8.786 -0.087 1.00 94.75 79 THR A O 1
ATOM 664 N N . ARG A 1 80 ? -12.883 -8.263 -1.613 1.00 94.19 80 ARG A N 1
ATOM 665 C CA . ARG A 1 80 ? -14.016 -8.906 -0.939 1.00 94.19 80 ARG A CA 1
ATOM 666 C C . ARG A 1 80 ? -14.823 -9.650 -1.993 1.00 94.19 80 ARG A C 1
ATOM 668 O O . ARG A 1 80 ? -15.305 -9.032 -2.936 1.00 94.19 80 ARG A O 1
ATOM 675 N N . ASP A 1 81 ? -14.914 -10.968 -1.857 1.00 94.50 81 ASP A N 1
ATOM 676 C CA . ASP A 1 81 ? -15.560 -11.852 -2.832 1.00 94.50 81 ASP A CA 1
ATOM 677 C C . ASP A 1 81 ? -15.012 -11.666 -4.262 1.00 94.50 81 ASP A C 1
ATOM 679 O O . ASP A 1 81 ? -13.845 -11.965 -4.528 1.00 94.50 81 ASP A O 1
ATOM 683 N N . ASN A 1 82 ? -15.843 -11.191 -5.190 1.00 97.31 82 ASN A N 1
ATOM 684 C CA . ASN A 1 82 ? -15.495 -10.868 -6.574 1.00 97.31 82 ASN A CA 1
ATOM 685 C C . ASN A 1 82 ? -15.026 -9.418 -6.770 1.00 97.31 82 ASN A C 1
ATOM 687 O O . ASN A 1 82 ? -14.600 -9.078 -7.868 1.00 97.31 82 ASN A O 1
ATOM 691 N N . PHE A 1 83 ? -15.054 -8.567 -5.748 1.00 98.12 83 PHE A N 1
ATOM 692 C CA . PHE A 1 83 ? -14.752 -7.145 -5.892 1.00 98.12 83 PHE A CA 1
ATOM 693 C C . PHE A 1 83 ? -13.308 -6.804 -5.517 1.00 98.12 83 PHE A C 1
ATOM 695 O O . PHE A 1 83 ? -12.771 -7.257 -4.500 1.00 98.12 83 PHE A O 1
ATOM 702 N N . LEU A 1 84 ? -12.692 -5.958 -6.341 1.00 98.12 84 LEU A N 1
ATOM 703 C CA . LEU A 1 84 ? -11.408 -5.309 -6.102 1.00 98.12 84 LEU A CA 1
ATOM 704 C C . LEU A 1 84 ? -11.644 -3.834 -5.766 1.00 98.12 84 LEU A C 1
ATOM 706 O O . LEU A 1 84 ? -12.108 -3.066 -6.607 1.00 98.12 84 LEU A O 1
ATOM 710 N N . TYR A 1 85 ? -11.265 -3.448 -4.554 1.00 98.44 85 TYR A N 1
ATOM 711 C CA . TYR A 1 85 ? -11.367 -2.089 -4.035 1.00 98.44 85 TYR A CA 1
ATOM 712 C C . TYR A 1 85 ? -10.012 -1.400 -4.142 1.00 98.44 85 TYR A C 1
ATOM 714 O O . TYR A 1 85 ? -9.005 -1.960 -3.704 1.00 98.44 85 TYR A O 1
ATOM 722 N N . MET A 1 86 ? -9.974 -0.187 -4.687 1.00 98.19 86 MET A N 1
ATOM 723 C CA . MET A 1 86 ? -8.767 0.634 -4.778 1.00 98.19 86 MET A CA 1
ATOM 724 C C . MET A 1 86 ? -9.084 2.085 -4.429 1.00 98.19 86 MET A C 1
ATOM 726 O O . MET A 1 86 ? -9.768 2.774 -5.185 1.00 98.19 86 MET A O 1
ATOM 730 N N . ALA A 1 87 ? -8.554 2.565 -3.308 1.00 97.94 87 ALA A N 1
ATOM 731 C CA . ALA A 1 87 ? -8.709 3.960 -2.928 1.00 97.94 87 ALA A CA 1
ATOM 732 C C . ALA A 1 87 ? -7.641 4.813 -3.616 1.00 97.94 87 ALA A C 1
ATOM 734 O O . ALA A 1 87 ? -6.462 4.444 -3.686 1.00 97.94 87 ALA A O 1
ATOM 735 N N . SER A 1 88 ? -8.070 5.956 -4.136 1.00 97.06 88 SER A N 1
ATOM 736 C CA . SER A 1 88 ? -7.209 6.934 -4.785 1.00 97.06 88 SER A CA 1
ATOM 737 C C . SER A 1 88 ? -6.171 7.479 -3.810 1.00 97.06 88 SER A C 1
ATOM 739 O O . SER A 1 88 ? -6.467 7.774 -2.656 1.00 97.06 88 SER A O 1
ATOM 741 N N . LEU A 1 89 ? -4.938 7.651 -4.284 1.00 95.50 89 LEU A N 1
ATOM 742 C CA . LEU A 1 89 ? -3.872 8.320 -3.536 1.00 95.50 89 LEU A CA 1
ATOM 743 C C . LEU A 1 89 ? -4.054 9.846 -3.509 1.00 95.50 89 LEU A C 1
ATOM 745 O O . LEU A 1 89 ? -3.484 10.525 -2.652 1.00 95.50 89 LEU A O 1
ATOM 749 N N . ASN A 1 90 ? -4.803 10.389 -4.470 1.00 94.38 90 ASN A N 1
ATOM 750 C CA . ASN A 1 90 ? -4.813 11.820 -4.771 1.00 94.38 90 ASN A CA 1
ATOM 751 C C . ASN A 1 90 ? -6.090 12.532 -4.309 1.00 94.38 90 ASN A C 1
ATOM 753 O O . ASN A 1 90 ? -6.071 13.750 -4.169 1.00 94.38 90 ASN A O 1
ATOM 757 N N . ASP A 1 91 ? -7.168 11.792 -4.064 1.00 94.94 91 ASP A N 1
ATOM 758 C CA . ASP A 1 91 ? -8.457 12.321 -3.624 1.00 94.94 91 ASP A CA 1
ATOM 759 C C . ASP A 1 91 ? -9.254 11.273 -2.833 1.00 94.94 91 ASP A C 1
ATOM 761 O O . ASP A 1 91 ? -8.826 10.131 -2.662 1.00 94.94 91 ASP A O 1
ATOM 765 N N . SER A 1 92 ? -10.425 11.674 -2.350 1.00 96.81 92 SER A N 1
ATOM 766 C CA . SER A 1 92 ? -11.287 10.896 -1.464 1.00 96.81 92 SER A CA 1
ATOM 767 C C . SER A 1 92 ? -12.174 9.878 -2.189 1.00 96.81 92 SER A C 1
ATOM 769 O O . SER A 1 92 ? -13.293 9.628 -1.762 1.00 96.81 92 SER A O 1
ATOM 771 N N . ARG A 1 93 ? -11.720 9.271 -3.291 1.00 97.50 93 ARG A N 1
ATOM 772 C CA . ARG A 1 93 ? -12.536 8.328 -4.080 1.00 97.50 93 ARG A CA 1
ATOM 773 C C . ARG A 1 93 ? -12.042 6.883 -3.986 1.00 97.50 93 ARG A C 1
ATOM 775 O O . ARG A 1 93 ? -10.841 6.619 -3.942 1.00 97.50 93 ARG A O 1
ATOM 782 N N . MET A 1 94 ? -12.984 5.945 -4.024 1.00 97.88 94 MET A N 1
ATOM 783 C CA . MET A 1 94 ? -12.784 4.499 -4.116 1.00 97.88 94 MET A CA 1
ATOM 784 C C . MET A 1 94 ? -13.250 4.002 -5.481 1.00 97.88 94 MET A C 1
ATOM 786 O O . MET A 1 94 ? -14.399 4.228 -5.853 1.00 97.88 94 MET A O 1
ATOM 790 N N . LEU A 1 95 ? -12.394 3.273 -6.190 1.00 98.44 95 LEU A N 1
ATOM 791 C CA . LEU A 1 95 ? -12.796 2.446 -7.322 1.00 98.44 95 LEU A CA 1
ATOM 792 C C . LEU A 1 95 ? -13.161 1.046 -6.821 1.00 98.44 95 LEU A C 1
ATOM 794 O O . LEU A 1 95 ? -12.358 0.409 -6.137 1.00 98.44 95 LEU A O 1
ATOM 798 N N . ILE A 1 96 ? -14.339 0.562 -7.203 1.00 98.38 96 ILE A N 1
ATOM 799 C CA . ILE A 1 96 ? -14.832 -0.781 -6.895 1.00 98.38 96 ILE A CA 1
ATOM 800 C C . ILE A 1 96 ? -15.044 -1.494 -8.225 1.00 98.38 96 ILE A C 1
ATOM 802 O O . ILE A 1 96 ? -15.890 -1.102 -9.024 1.00 98.38 96 ILE A O 1
ATOM 806 N N . PHE A 1 97 ? -14.228 -2.509 -8.486 1.00 98.62 97 PHE A N 1
ATOM 807 C CA . PHE A 1 97 ? -14.218 -3.245 -9.745 1.00 98.62 97 PHE A CA 1
ATOM 808 C C . PHE A 1 97 ? -14.700 -4.677 -9.523 1.00 98.62 97 PHE A C 1
ATOM 810 O O . PHE A 1 97 ? -14.102 -5.416 -8.737 1.00 98.62 97 PHE A O 1
ATOM 817 N N . ASP A 1 98 ? -15.750 -5.082 -10.228 1.00 98.50 98 ASP A N 1
ATOM 818 C CA . ASP A 1 98 ? -16.256 -6.450 -10.210 1.00 98.50 98 ASP A CA 1
ATOM 819 C C . ASP A 1 98 ? -15.391 -7.337 -11.120 1.00 98.50 98 ASP A C 1
ATOM 821 O O . ASP A 1 98 ? -15.382 -7.203 -12.341 1.00 98.50 98 ASP A O 1
ATOM 825 N N . MET A 1 99 ? -14.646 -8.275 -10.538 1.00 98.25 99 MET A N 1
ATOM 826 C CA . MET A 1 99 ? -13.771 -9.186 -11.283 1.00 98.25 99 MET A CA 1
ATOM 827 C C . MET A 1 99 ? -14.521 -10.307 -12.023 1.00 98.25 99 MET A C 1
ATOM 829 O O . MET A 1 99 ? -13.881 -11.036 -12.789 1.00 98.25 99 MET A O 1
ATOM 833 N N . ASP A 1 100 ? -15.832 -10.455 -11.812 1.00 97.88 100 ASP A N 1
ATOM 834 C CA . ASP A 1 100 ? -16.702 -11.381 -12.542 1.00 97.88 100 ASP A CA 1
ATOM 835 C C . ASP A 1 100 ? -17.371 -10.724 -13.751 1.00 97.88 100 ASP A C 1
ATOM 837 O O . ASP A 1 100 ? -17.281 -11.268 -14.855 1.00 97.88 100 ASP A O 1
ATOM 841 N N . SER A 1 101 ? -18.018 -9.570 -13.564 1.00 97.69 101 SER A N 1
ATOM 842 C CA . SER A 1 101 ? -18.726 -8.863 -14.647 1.00 97.69 101 SER A CA 1
ATOM 843 C C . SER A 1 101 ? -17.857 -7.857 -15.408 1.00 97.69 101 SER A C 1
ATOM 845 O O . SER A 1 101 ? -18.182 -7.508 -16.541 1.00 97.69 101 SER A O 1
ATOM 847 N N . TYR A 1 102 ? -16.737 -7.427 -14.817 1.00 97.44 102 TYR A N 1
ATOM 848 C CA . TYR A 1 102 ? -15.864 -6.342 -15.289 1.00 97.44 102 TYR A CA 1
ATOM 849 C C . TYR A 1 102 ? -16.500 -4.949 -15.282 1.00 97.44 102 TYR A C 1
ATOM 851 O O . TYR A 1 102 ? -15.904 -3.998 -15.798 1.00 97.44 102 TYR A O 1
ATOM 859 N N . GLU A 1 103 ? -17.672 -4.821 -14.664 1.00 98.25 103 GLU A N 1
ATOM 860 C CA . GLU A 1 103 ? -18.288 -3.538 -14.357 1.00 98.25 103 GLU A CA 1
ATOM 861 C C . GLU A 1 103 ? -17.583 -2.869 -13.171 1.00 98.25 103 GLU A C 1
ATOM 863 O O . GLU A 1 103 ? -16.849 -3.499 -12.398 1.00 98.25 103 GLU A O 1
ATOM 868 N N . PHE A 1 104 ? -17.780 -1.561 -13.034 1.00 98.44 104 PHE A N 1
ATOM 869 C CA . PHE A 1 104 ? -17.176 -0.797 -11.952 1.00 98.44 104 PHE A CA 1
ATOM 870 C C . PHE A 1 104 ? -18.086 0.319 -11.455 1.00 98.44 104 PHE A C 1
ATOM 872 O O . PHE A 1 104 ? -18.898 0.865 -12.200 1.00 98.44 104 PHE A O 1
ATOM 879 N N . GLU A 1 105 ? -17.882 0.700 -10.201 1.00 97.88 105 GLU A N 1
ATOM 880 C CA . GLU A 1 105 ? -18.448 1.906 -9.610 1.00 97.88 105 GLU A CA 1
ATOM 881 C C . GLU A 1 105 ? -17.349 2.735 -8.936 1.00 97.88 105 GLU A C 1
ATOM 883 O O . GLU A 1 105 ? -16.304 2.217 -8.527 1.00 97.88 105 GLU A O 1
ATOM 888 N N . VAL A 1 106 ? -17.587 4.041 -8.826 1.00 98.00 106 VAL A N 1
ATOM 889 C CA . VAL A 1 106 ? -16.731 4.965 -8.078 1.00 98.00 106 VAL A CA 1
ATOM 890 C C . VAL A 1 106 ? -17.559 5.578 -6.959 1.00 98.00 106 VAL A C 1
ATOM 892 O O . VAL A 1 106 ? -18.621 6.144 -7.213 1.00 98.00 106 VAL A O 1
ATOM 895 N N . LYS A 1 107 ? -17.072 5.473 -5.721 1.00 97.75 107 LYS A N 1
ATOM 896 C CA . LYS A 1 107 ? -17.717 6.043 -4.529 1.00 97.75 107 LYS A CA 1
ATOM 897 C C . LYS A 1 107 ? -16.808 7.057 -3.850 1.00 97.75 107 LYS A C 1
ATOM 899 O O . LYS A 1 107 ? -15.595 6.864 -3.806 1.00 97.75 107 LYS A O 1
ATOM 904 N N . SER A 1 108 ? -17.392 8.110 -3.290 1.00 97.06 108 SER A N 1
ATOM 905 C CA . SER A 1 108 ? -16.675 9.023 -2.397 1.00 97.06 108 SER A CA 1
ATOM 906 C C . SER A 1 108 ? -16.553 8.420 -0.996 1.00 97.06 108 SER A C 1
ATOM 908 O O . SER A 1 108 ? -17.481 7.792 -0.486 1.00 97.06 108 SER A O 1
ATOM 910 N N . ILE A 1 109 ? -15.403 8.636 -0.371 1.00 97.44 109 ILE A N 1
ATOM 911 C CA . ILE A 1 109 ? -15.072 8.295 1.009 1.00 97.44 109 ILE A CA 1
ATOM 912 C C . ILE A 1 109 ? -15.084 9.610 1.785 1.00 97.44 109 ILE A C 1
ATOM 914 O O . ILE A 1 109 ? -14.043 10.237 1.970 1.00 97.44 109 ILE A O 1
ATOM 918 N N . GLY A 1 110 ? -16.271 10.062 2.187 1.00 94.88 110 GLY A N 1
ATOM 919 C CA . GLY A 1 110 ? -16.447 11.400 2.754 1.00 94.88 110 GLY A CA 1
ATOM 920 C C . GLY A 1 110 ? -16.015 12.520 1.797 1.00 94.88 110 GLY A C 1
ATOM 921 O O . GLY A 1 110 ? -15.873 12.314 0.594 1.00 94.88 110 GLY A O 1
ATOM 922 N N . GLU A 1 111 ? -15.797 13.711 2.351 1.00 94.88 111 GLU A N 1
ATOM 923 C CA . GLU A 1 111 ? -15.407 14.915 1.609 1.00 94.88 111 GLU A CA 1
ATOM 924 C C . GLU A 1 111 ? -14.016 15.373 2.063 1.00 94.88 111 GLU A C 1
ATOM 926 O O . GLU A 1 111 ? -13.869 16.282 2.884 1.00 94.88 111 GLU A O 1
ATOM 931 N N . TYR A 1 112 ? -12.974 14.714 1.547 1.00 95.44 112 TYR A N 1
ATOM 932 C CA . TYR A 1 112 ? -11.581 15.045 1.868 1.00 95.44 112 TYR A CA 1
ATOM 933 C C . TYR A 1 112 ? -10.811 15.586 0.670 1.00 95.44 112 TYR A C 1
ATOM 935 O O . TYR A 1 112 ? -10.993 15.150 -0.466 1.00 95.44 112 TYR A O 1
ATOM 943 N N . ASN A 1 113 ? -9.869 16.487 0.956 1.00 93.50 113 ASN A N 1
ATOM 944 C CA . ASN A 1 113 ? -8.913 17.039 -0.008 1.00 93.50 113 ASN A CA 1
ATOM 945 C C . ASN A 1 113 ? -7.595 16.243 -0.081 1.00 93.50 113 ASN A C 1
ATOM 947 O O . ASN A 1 113 ? -6.568 16.763 -0.520 1.00 93.50 113 ASN A O 1
ATOM 951 N N . PHE A 1 114 ? -7.612 15.002 0.397 1.00 93.94 114 PHE A N 1
ATOM 952 C CA . PHE A 1 114 ? -6.492 14.071 0.391 1.00 93.94 114 PHE A CA 1
ATOM 953 C C . PHE A 1 114 ? -6.979 12.688 -0.047 1.00 93.94 114 PHE A C 1
ATOM 955 O O . PHE A 1 114 ? -8.173 12.403 0.013 1.00 93.94 114 PHE A O 1
ATOM 962 N N . GLY A 1 115 ? -6.046 11.836 -0.471 1.00 96.50 115 GLY A N 1
ATOM 963 C CA . GLY A 1 115 ? -6.316 10.425 -0.736 1.00 96.50 115 GLY A CA 1
ATOM 964 C C . GLY A 1 115 ? -5.699 9.498 0.303 1.00 96.50 115 GLY A C 1
ATOM 965 O O . GLY A 1 115 ? -5.342 9.914 1.406 1.00 96.50 115 GLY A O 1
ATOM 966 N N . PHE A 1 116 ? -5.554 8.230 -0.060 1.00 97.62 116 PHE A N 1
ATOM 967 C CA . PHE A 1 116 ? -5.267 7.143 0.867 1.00 97.62 116 PHE A CA 1
ATOM 968 C C . PHE A 1 116 ? -4.032 6.348 0.461 1.00 97.62 116 PHE A C 1
ATOM 970 O O . PHE A 1 116 ? -3.759 6.110 -0.717 1.00 97.62 116 PHE A O 1
ATOM 977 N N . PHE A 1 117 ? -3.258 5.935 1.461 1.00 95.38 117 PHE A N 1
ATOM 978 C CA . PHE A 1 117 ? -1.971 5.284 1.248 1.00 95.38 117 PHE A CA 1
ATOM 979 C C . PHE A 1 117 ? -2.041 3.761 1.377 1.00 95.38 117 PHE A C 1
ATOM 981 O O . PHE A 1 117 ? -1.477 3.047 0.547 1.00 95.38 117 PHE A O 1
ATOM 988 N N . SER A 1 118 ? -2.737 3.264 2.395 1.00 96.00 118 SER A N 1
ATOM 989 C CA . SER A 1 118 ? -2.990 1.841 2.635 1.00 96.00 118 SER A CA 1
ATOM 990 C C . SER A 1 118 ? -4.403 1.630 3.170 1.00 96.00 118 SER A C 1
ATOM 992 O O . SER A 1 118 ? -5.063 2.583 3.589 1.00 96.00 118 SER A O 1
ATOM 994 N N . MET A 1 119 ? -4.870 0.384 3.126 1.00 96.81 119 MET A N 1
ATOM 995 C CA . MET A 1 119 ? -6.202 0.014 3.579 1.00 96.81 119 MET A CA 1
ATOM 996 C C . MET A 1 119 ? -6.224 -1.435 4.065 1.00 96.81 119 MET A C 1
ATOM 998 O O . MET A 1 119 ? -5.544 -2.287 3.494 1.00 96.81 119 MET A O 1
ATOM 1002 N N . CYS A 1 120 ? -7.058 -1.719 5.061 1.00 96.12 120 CYS A N 1
ATOM 1003 C CA . CYS A 1 120 ? -7.517 -3.067 5.378 1.00 96.12 120 CYS A CA 1
ATOM 1004 C C . CYS A 1 120 ? -9.051 -3.107 5.455 1.00 96.12 120 CYS A C 1
ATOM 1006 O O . CYS A 1 120 ? -9.706 -2.081 5.630 1.00 96.12 120 CYS A O 1
ATOM 1008 N N . PHE A 1 121 ? -9.621 -4.296 5.278 1.00 96.25 121 PHE A N 1
ATOM 1009 C CA . PHE A 1 121 ? -11.045 -4.564 5.460 1.00 96.25 121 PHE A CA 1
ATOM 1010 C C . PHE A 1 121 ? -11.183 -5.556 6.609 1.00 96.25 121 PHE A C 1
ATOM 1012 O O . PHE A 1 121 ? -10.524 -6.597 6.580 1.00 96.25 121 PHE A O 1
ATOM 1019 N N . ASP A 1 122 ? -12.002 -5.231 7.605 1.00 95.00 122 ASP A N 1
ATOM 1020 C CA . ASP A 1 122 ? -12.128 -6.043 8.824 1.00 95.00 122 ASP A CA 1
ATOM 1021 C C . ASP A 1 122 ? -13.293 -7.044 8.798 1.00 95.00 122 ASP A C 1
ATOM 1023 O O . ASP A 1 122 ? -13.545 -7.734 9.784 1.00 95.00 122 ASP A O 1
ATOM 1027 N N . GLY A 1 123 ? -13.996 -7.132 7.667 1.00 93.81 123 GLY A N 1
ATOM 1028 C CA . GLY A 1 123 ? -15.214 -7.926 7.509 1.00 93.81 123 GLY A CA 1
ATOM 1029 C C . GLY A 1 123 ? -16.486 -7.080 7.449 1.00 93.81 123 GLY A C 1
ATOM 1030 O O . GLY A 1 123 ? -17.478 -7.546 6.893 1.00 93.81 123 GLY A O 1
ATOM 1031 N N . GLU A 1 124 ? -16.444 -5.838 7.932 1.00 94.62 124 GLU A N 1
ATOM 1032 C CA . GLU A 1 124 ? -17.598 -4.933 7.976 1.00 94.62 124 GLU A CA 1
ATOM 1033 C C . GLU A 1 124 ? -17.251 -3.545 7.419 1.00 94.62 124 GLU A C 1
ATOM 1035 O O . GLU A 1 124 ? -17.941 -3.029 6.540 1.00 94.62 124 GLU A O 1
ATOM 1040 N N . PHE A 1 125 ? -16.126 -2.979 7.852 1.00 97.44 125 PHE A N 1
ATOM 1041 C CA . PHE A 1 125 ? -15.672 -1.642 7.503 1.00 97.44 125 PHE A CA 1
ATOM 1042 C C . PHE A 1 125 ? -14.320 -1.661 6.794 1.00 97.44 125 PHE A C 1
ATOM 1044 O O . PHE A 1 125 ? -13.450 -2.508 7.028 1.00 97.44 125 PHE A O 1
ATOM 1051 N N . PHE A 1 126 ? -14.117 -0.656 5.948 1.00 98.25 126 PHE A N 1
ATOM 1052 C CA . PHE A 1 126 ? -12.803 -0.341 5.410 1.00 98.25 126 PHE A CA 1
ATOM 1053 C C . PHE A 1 126 ? -12.090 0.626 6.346 1.00 98.25 126 PHE A C 1
ATOM 1055 O O . PHE A 1 126 ? -12.664 1.620 6.782 1.00 98.25 126 PHE A O 1
ATOM 1062 N N . TRP A 1 127 ? -10.820 0.361 6.614 1.00 98.38 127 TRP A N 1
ATOM 1063 C CA . TRP A 1 127 ? -9.961 1.231 7.404 1.00 98.38 127 TRP A CA 1
ATOM 1064 C C . TRP A 1 127 ? -8.818 1.705 6.527 1.00 98.38 127 TRP A C 1
ATOM 1066 O O . TRP A 1 127 ? -8.055 0.888 6.015 1.00 98.38 127 TRP A O 1
ATOM 1076 N N . LEU A 1 128 ? -8.713 3.015 6.332 1.00 98.31 128 LEU A N 1
ATOM 1077 C CA . LEU A 1 128 ? -7.800 3.631 5.380 1.00 98.31 128 LEU A CA 1
ATOM 1078 C C . LEU A 1 128 ? -6.832 4.567 6.091 1.00 98.31 128 LEU A C 1
ATOM 1080 O O . LEU A 1 128 ? -7.241 5.380 6.916 1.00 98.31 128 LEU A O 1
ATOM 1084 N N . SER A 1 129 ? -5.550 4.505 5.738 1.00 97.19 129 SER A N 1
ATOM 1085 C CA . SER A 1 129 ? -4.580 5.500 6.195 1.00 97.19 129 SER A CA 1
ATOM 1086 C C . SER A 1 129 ? -4.600 6.702 5.257 1.00 97.19 129 SER A C 1
ATOM 1088 O O . SER A 1 129 ? -4.391 6.576 4.045 1.00 97.19 129 SER A O 1
ATOM 1090 N N . ALA A 1 130 ? -4.857 7.881 5.813 1.00 95.81 130 ALA A N 1
ATOM 1091 C CA . ALA A 1 130 ? -4.875 9.111 5.043 1.00 95.81 130 ALA A CA 1
ATOM 1092 C C . ALA A 1 130 ? -3.450 9.474 4.588 1.00 95.81 130 ALA A C 1
ATOM 1094 O O . ALA A 1 130 ? -2.489 9.472 5.361 1.00 95.81 130 ALA A O 1
ATOM 1095 N N . TRP A 1 131 ? -3.282 9.771 3.302 1.00 94.50 131 TRP A N 1
ATOM 1096 C CA . TRP A 1 131 ? -1.974 10.086 2.744 1.00 94.50 131 TRP A CA 1
ATOM 1097 C C . TRP A 1 131 ? -1.539 11.491 3.146 1.00 94.50 131 TRP A C 1
ATOM 1099 O O . TRP A 1 131 ? -2.273 12.461 2.961 1.00 94.50 131 TRP A O 1
ATOM 1109 N N . LYS A 1 132 ? -0.313 11.606 3.667 1.00 91.69 132 LYS A N 1
ATOM 1110 C CA . LYS A 1 132 ? 0.258 12.854 4.194 1.00 91.69 132 LYS A CA 1
ATOM 1111 C C . LYS A 1 132 ? -0.551 13.475 5.330 1.00 91.69 132 LYS A C 1
ATOM 1113 O O . LYS A 1 132 ? -0.538 14.692 5.532 1.00 91.69 132 LYS A O 1
ATOM 1118 N N . LYS A 1 133 ? -1.273 12.630 6.060 1.00 90.44 133 LYS A N 1
ATOM 1119 C CA . LYS A 1 133 ? -2.137 13.012 7.167 1.00 90.44 133 LYS A CA 1
ATOM 1120 C C . LYS A 1 133 ? -2.020 11.976 8.277 1.00 90.44 133 LYS A C 1
ATOM 1122 O O . LYS A 1 133 ? -1.919 10.787 8.010 1.00 90.44 133 LYS A O 1
ATOM 1127 N N . GLY A 1 134 ? -2.026 12.427 9.525 1.00 90.88 134 GLY A N 1
ATOM 1128 C CA . GLY A 1 134 ? -1.932 11.563 10.703 1.00 90.88 134 GLY A CA 1
ATOM 1129 C C . GLY A 1 134 ? -3.258 10.913 11.098 1.00 90.88 134 GLY A C 1
ATOM 1130 O O . GLY A 1 134 ? -3.500 10.790 12.294 1.00 90.88 134 GLY A O 1
ATOM 1131 N N . PHE A 1 135 ? -4.115 10.545 10.135 1.00 94.69 135 PHE A N 1
ATOM 1132 C CA . PHE A 1 135 ? -5.462 10.014 10.384 1.00 94.69 135 PHE A CA 1
ATOM 1133 C C . PHE A 1 135 ? -5.650 8.605 9.824 1.00 94.69 135 PHE A C 1
ATOM 1135 O O . PHE A 1 135 ? -5.127 8.265 8.757 1.00 94.69 135 PHE A O 1
ATOM 1142 N N . ILE A 1 136 ? -6.473 7.826 10.521 1.00 97.69 136 ILE A N 1
ATOM 1143 C CA . ILE A 1 136 ? -7.148 6.642 9.997 1.00 97.69 136 ILE A CA 1
ATOM 1144 C C . ILE A 1 136 ? -8.613 6.994 9.761 1.00 97.69 136 ILE A C 1
ATOM 1146 O O . ILE A 1 136 ? -9.256 7.569 10.639 1.00 97.69 136 ILE A O 1
ATOM 1150 N N . ILE A 1 137 ? -9.135 6.632 8.593 1.00 98.19 137 ILE A N 1
ATOM 1151 C CA . ILE A 1 137 ? -10.546 6.774 8.244 1.00 98.19 137 ILE A CA 1
ATOM 1152 C C . ILE A 1 137 ? -11.190 5.394 8.290 1.00 98.19 137 ILE A C 1
ATOM 1154 O O . ILE A 1 137 ? -10.756 4.490 7.579 1.00 98.19 137 ILE A O 1
ATOM 1158 N N . LYS A 1 138 ? -12.221 5.232 9.115 1.00 98.38 138 LYS A N 1
ATOM 1159 C CA . LYS A 1 138 ? -13.148 4.098 9.038 1.00 98.38 138 LYS A CA 1
ATOM 1160 C C . LYS A 1 138 ? -14.266 4.478 8.080 1.00 98.38 138 LYS A C 1
ATOM 1162 O O . LYS A 1 138 ? -14.863 5.534 8.263 1.00 98.38 138 LYS A O 1
ATOM 1167 N N . TRP A 1 139 ? -14.555 3.635 7.099 1.00 98.50 139 TRP A N 1
ATOM 1168 C CA . TRP A 1 139 ? -15.572 3.872 6.082 1.00 98.50 139 TRP A CA 1
ATOM 1169 C C . TRP A 1 139 ? -16.531 2.690 5.972 1.00 98.50 139 TRP A C 1
ATOM 1171 O O . TRP A 1 139 ? -16.111 1.535 5.844 1.00 98.50 139 TRP A O 1
ATOM 1181 N N . GLU A 1 140 ? -17.824 2.995 6.006 1.00 97.50 140 GLU A N 1
ATOM 1182 C CA . GLU A 1 140 ? -18.905 2.054 5.739 1.00 97.50 140 GLU A CA 1
ATOM 1183 C C . GLU A 1 140 ? -19.392 2.215 4.296 1.00 97.50 140 GLU A C 1
ATOM 1185 O O . GLU A 1 140 ? -19.947 3.243 3.915 1.00 97.50 140 GLU A O 1
ATOM 1190 N N . GLU A 1 141 ? -19.214 1.181 3.479 1.00 95.81 141 GLU A N 1
ATOM 1191 C CA . GLU A 1 141 ? -19.509 1.237 2.042 1.00 95.81 141 GLU A CA 1
ATOM 1192 C C . GLU A 1 141 ? -20.996 1.446 1.719 1.00 95.81 141 GLU A C 1
ATOM 1194 O O . GLU A 1 141 ? -21.319 2.082 0.714 1.00 95.81 141 GLU A O 1
ATOM 1199 N N . GLN A 1 142 ? -21.900 0.882 2.528 1.00 94.12 142 GLN A N 1
ATOM 1200 C CA . GLN A 1 142 ? -23.340 0.899 2.246 1.00 94.12 142 GLN A CA 1
ATOM 1201 C C . GLN A 1 142 ? -23.964 2.271 2.502 1.00 94.12 142 GLN A C 1
ATOM 1203 O O . GLN A 1 142 ? -24.786 2.734 1.715 1.00 94.12 142 GLN A O 1
ATOM 1208 N N . THR A 1 143 ? -23.580 2.912 3.604 1.00 96.06 143 THR A N 1
ATOM 1209 C CA . THR A 1 143 ? -24.135 4.201 4.036 1.00 96.06 143 THR A CA 1
ATOM 1210 C C . THR A 1 143 ? -23.276 5.381 3.582 1.00 96.06 143 THR A C 1
ATOM 1212 O O . THR A 1 143 ? -23.763 6.508 3.523 1.00 96.06 143 THR A O 1
ATOM 1215 N N . GLY A 1 144 ? -21.997 5.137 3.277 1.00 96.00 144 GLY A N 1
ATOM 1216 C CA . GLY A 1 144 ? -20.997 6.171 3.032 1.00 96.00 144 GLY A CA 1
ATOM 1217 C C . GLY A 1 144 ? -20.482 6.847 4.307 1.00 96.00 144 GLY A C 1
ATOM 1218 O O . GLY A 1 144 ? -19.749 7.830 4.203 1.00 96.00 144 GLY A O 1
ATOM 1219 N N . GLN A 1 145 ? -20.858 6.364 5.497 1.00 97.81 145 GLN A N 1
ATOM 1220 C CA . GLN A 1 145 ? -20.472 6.987 6.759 1.00 97.81 145 GLN A CA 1
ATOM 1221 C C . GLN A 1 145 ? -18.965 6.846 7.022 1.00 97.81 145 GLN A C 1
ATOM 1223 O O . GLN A 1 145 ? -18.370 5.790 6.794 1.00 97.81 145 GLN A O 1
ATOM 1228 N N . CYS A 1 146 ? -18.362 7.927 7.525 1.00 98.19 146 CYS A N 1
ATOM 1229 C CA . CYS A 1 146 ? -16.945 8.007 7.862 1.00 98.19 146 CYS A CA 1
ATOM 1230 C C . CYS A 1 146 ? -16.733 8.353 9.340 1.00 98.19 146 CYS A C 1
ATOM 1232 O O . CYS A 1 146 ? -17.482 9.145 9.915 1.00 98.19 146 CYS A O 1
ATOM 1234 N N . TRP A 1 147 ? -15.660 7.815 9.922 1.00 97.88 147 TRP A N 1
ATOM 1235 C CA . TRP A 1 147 ? -15.140 8.206 11.236 1.00 97.88 147 TRP A CA 1
ATOM 1236 C C . TRP A 1 147 ? -13.628 8.400 11.167 1.00 97.88 147 TRP A C 1
ATOM 1238 O O . TRP A 1 147 ? -12.933 7.639 10.492 1.00 97.88 147 TRP A O 1
ATOM 1248 N N . GLU A 1 148 ? -13.124 9.394 11.891 1.00 97.25 148 GLU A N 1
ATOM 1249 C CA . GLU A 1 148 ? -11.722 9.811 11.846 1.00 97.25 148 GLU A CA 1
ATOM 1250 C C . GLU A 1 148 ? -11.020 9.539 13.170 1.00 97.25 148 GLU A C 1
ATOM 1252 O O . GLU A 1 148 ? -11.543 9.853 14.240 1.00 97.25 148 GLU A O 1
ATOM 1257 N N . PHE A 1 149 ? -9.807 8.996 13.088 1.00 97.38 149 PHE A N 1
ATOM 1258 C CA . PHE A 1 149 ? -8.981 8.684 14.250 1.00 97.38 149 PHE A CA 1
ATOM 1259 C C . PHE A 1 149 ? -7.569 9.233 14.039 1.00 97.38 149 PHE A C 1
ATOM 1261 O O . PHE A 1 149 ? -6.834 8.767 13.167 1.00 97.38 149 PHE A O 1
ATOM 1268 N N . GLU A 1 150 ? -7.183 10.239 14.822 1.00 94.44 150 GLU A N 1
ATOM 1269 C CA . GLU A 1 150 ? -5.877 10.895 14.712 1.00 94.44 150 GLU A CA 1
ATOM 1270 C C . GLU A 1 150 ? -4.809 10.156 15.526 1.00 94.44 150 GLU A C 1
ATOM 1272 O O . GLU A 1 150 ? -4.926 10.020 16.743 1.00 94.44 150 GLU A O 1
ATOM 1277 N N . TYR A 1 151 ? -3.741 9.697 14.870 1.00 91.12 151 TYR A N 1
ATOM 1278 C CA . TYR A 1 151 ? -2.608 9.030 15.524 1.00 91.12 151 TYR A CA 1
ATOM 1279 C C . TYR A 1 151 ? -1.343 9.892 15.582 1.00 91.12 151 TYR A C 1
ATOM 1281 O O . TYR A 1 151 ? -0.414 9.572 16.323 1.00 91.12 151 TYR A O 1
ATOM 1289 N N . TYR A 1 152 ? -1.282 10.982 14.813 1.00 85.69 152 TYR A N 1
ATOM 1290 C CA . TYR A 1 152 ? -0.113 11.861 14.773 1.00 85.69 152 TYR A CA 1
ATOM 1291 C C . TYR A 1 152 ? -0.528 13.342 14.814 1.00 85.69 152 TYR A C 1
ATOM 1293 O O . TYR A 1 152 ? -0.484 14.027 13.786 1.00 85.69 152 TYR A O 1
ATOM 1301 N N . PRO A 1 153 ? -0.937 13.847 15.993 1.00 81.12 153 PRO A N 1
ATOM 1302 C CA . PRO A 1 153 ? -1.415 15.215 16.130 1.00 81.12 153 PRO A CA 1
ATOM 1303 C C . PRO A 1 153 ? -0.290 16.240 15.973 1.00 81.12 153 PRO A C 1
ATOM 1305 O O . PRO A 1 153 ? 0.865 15.986 16.319 1.00 81.12 153 PRO A O 1
ATOM 1308 N N . ASN A 1 154 ? -0.642 17.435 15.492 1.00 78.88 154 ASN A N 1
ATOM 1309 C CA . ASN A 1 154 ? 0.247 18.605 15.411 1.00 78.88 154 ASN A CA 1
ATOM 1310 C C . ASN A 1 154 ? 1.531 18.410 14.575 1.00 78.88 154 ASN A C 1
ATOM 1312 O O . ASN A 1 154 ? 2.530 19.097 14.797 1.00 78.88 154 ASN A O 1
ATOM 1316 N N . ALA A 1 155 ? 1.530 17.501 13.594 1.00 79.75 155 ALA A N 1
ATOM 1317 C CA . ALA A 1 155 ? 2.635 17.402 12.643 1.00 79.75 155 ALA A CA 1
ATOM 1318 C C . ALA A 1 155 ? 2.813 18.718 11.868 1.00 79.75 155 ALA A C 1
ATOM 1320 O O . ALA A 1 155 ? 1.861 19.231 11.271 1.00 79.75 155 ALA A O 1
ATOM 1321 N N . SER A 1 156 ? 4.049 19.220 11.800 1.00 82.00 156 SER A N 1
ATOM 1322 C CA . SER A 1 156 ? 4.401 20.306 10.880 1.00 82.00 156 SER A CA 1
ATOM 1323 C C . SER A 1 156 ? 4.165 19.887 9.423 1.00 82.00 156 SER A C 1
ATOM 1325 O O . SER A 1 156 ? 4.106 18.695 9.112 1.00 82.00 156 SER A O 1
ATOM 1327 N N . SER A 1 157 ? 4.059 20.852 8.506 1.00 82.31 157 SER A N 1
ATOM 1328 C CA . SER A 1 157 ? 3.861 20.587 7.070 1.00 82.31 157 SER A CA 1
ATOM 1329 C C . SER A 1 157 ? 4.905 19.626 6.491 1.00 82.31 157 SER A C 1
ATOM 1331 O O . SER A 1 157 ? 4.571 18.743 5.701 1.00 82.31 157 SER A O 1
ATOM 1333 N N . ASP A 1 158 ? 6.156 19.765 6.926 1.00 80.19 158 ASP A N 1
ATOM 1334 C CA . ASP A 1 158 ? 7.274 18.952 6.447 1.00 80.19 158 ASP A CA 1
ATOM 1335 C C . ASP A 1 158 ? 7.172 17.503 6.930 1.00 80.19 158 ASP A C 1
ATOM 1337 O O . ASP A 1 158 ? 7.474 16.573 6.182 1.00 80.19 158 ASP A O 1
ATOM 1341 N N . ILE A 1 159 ? 6.697 17.301 8.163 1.00 80.19 159 ILE A N 1
ATOM 1342 C CA . ILE A 1 159 ? 6.426 15.971 8.713 1.00 80.19 159 ILE A CA 1
ATOM 1343 C C . ILE A 1 159 ? 5.201 15.364 8.031 1.00 80.19 159 ILE A C 1
ATOM 1345 O O . ILE A 1 159 ? 5.283 14.226 7.572 1.00 80.19 159 ILE A O 1
ATOM 1349 N N . GLN A 1 160 ? 4.112 16.127 7.872 1.00 81.06 160 GLN A N 1
ATOM 1350 C CA . GLN A 1 160 ? 2.902 15.686 7.168 1.00 81.06 160 GLN A CA 1
ATOM 1351 C C . GLN A 1 160 ? 3.226 15.161 5.772 1.00 81.06 160 GLN A C 1
ATOM 1353 O O . GLN A 1 160 ? 2.766 14.086 5.404 1.00 81.06 160 GLN A O 1
ATOM 1358 N N . ALA A 1 161 ? 4.088 15.847 5.017 1.00 82.31 161 ALA A N 1
ATOM 1359 C CA . ALA A 1 161 ? 4.484 15.425 3.674 1.00 82.31 161 ALA A CA 1
ATOM 1360 C C . ALA A 1 161 ? 5.143 14.030 3.609 1.00 82.31 161 ALA A C 1
ATOM 1362 O O . ALA A 1 161 ? 5.209 13.443 2.523 1.00 82.31 161 ALA A O 1
ATOM 1363 N N . LEU A 1 162 ? 5.619 13.507 4.742 1.00 81.31 162 LEU A N 1
ATOM 1364 C CA . LEU A 1 162 ? 6.249 12.196 4.881 1.00 81.31 162 LEU A CA 1
ATOM 1365 C C . LEU A 1 162 ? 5.332 11.138 5.507 1.00 81.31 162 LEU A C 1
ATOM 1367 O O . LEU A 1 162 ? 5.727 9.970 5.562 1.00 81.31 162 LEU A O 1
ATOM 1371 N N . ILE A 1 163 ? 4.138 11.504 5.977 1.00 83.62 163 ILE A N 1
ATOM 1372 C CA . ILE A 1 163 ? 3.232 10.550 6.615 1.00 83.62 163 ILE A CA 1
ATOM 1373 C C . ILE A 1 163 ? 2.635 9.614 5.564 1.00 83.62 163 ILE A C 1
ATOM 1375 O O . ILE A 1 163 ? 1.942 10.028 4.638 1.00 83.62 163 ILE A O 1
ATOM 1379 N N . GLY A 1 164 ? 2.884 8.327 5.761 1.00 86.06 164 GLY A N 1
ATOM 1380 C CA . GLY A 1 164 ? 2.149 7.218 5.172 1.00 86.06 164 GLY A CA 1
ATOM 1381 C C . GLY A 1 164 ? 2.357 6.008 6.058 1.00 86.06 164 GLY A C 1
ATOM 1382 O O . GLY A 1 164 ? 3.470 5.799 6.551 1.00 86.06 164 GLY A O 1
ATOM 1383 N N . ALA A 1 165 ? 1.300 5.244 6.285 1.00 92.94 165 ALA A N 1
ATOM 1384 C CA . ALA A 1 165 ? 1.334 4.108 7.187 1.00 92.94 165 ALA A CA 1
ATOM 1385 C C . ALA A 1 165 ? 0.771 2.869 6.508 1.00 92.94 165 ALA A C 1
ATOM 1387 O O . ALA A 1 165 ? -0.182 2.968 5.746 1.00 92.94 165 ALA A O 1
ATOM 1388 N N . ASP A 1 166 ? 1.348 1.709 6.781 1.00 95.06 166 ASP A N 1
ATOM 1389 C CA . ASP A 1 166 ? 0.727 0.429 6.454 1.00 95.06 166 ASP A CA 1
ATOM 1390 C C . ASP A 1 166 ? -0.192 0.002 7.604 1.00 95.06 166 ASP A C 1
ATOM 1392 O O . ASP A 1 166 ? 0.112 0.278 8.770 1.00 95.06 166 ASP A O 1
ATOM 1396 N N . LEU A 1 167 ? -1.312 -0.642 7.277 1.00 97.00 167 LEU A N 1
ATOM 1397 C CA . LEU A 1 167 ? -2.324 -1.049 8.252 1.00 97.00 167 LEU A CA 1
ATOM 1398 C C . LEU A 1 167 ? -2.391 -2.566 8.359 1.00 97.00 167 LEU A C 1
ATOM 1400 O O . LEU A 1 167 ? -2.476 -3.272 7.353 1.00 97.00 167 LEU A O 1
ATOM 1404 N N . VAL A 1 168 ? -2.386 -3.065 9.593 1.00 96.94 168 VAL A N 1
ATOM 1405 C CA . VAL A 1 168 ? -2.517 -4.494 9.884 1.00 96.94 168 VAL A CA 1
ATOM 1406 C C . VAL A 1 168 ? -3.673 -4.698 10.852 1.00 96.94 168 VAL A C 1
ATOM 1408 O O . VAL A 1 168 ? -3.563 -4.358 12.026 1.00 96.94 168 VAL A O 1
ATOM 1411 N N . ASP A 1 169 ? -4.775 -5.260 10.359 1.00 96.50 169 ASP A N 1
ATOM 1412 C CA . ASP A 1 169 ? -5.885 -5.698 11.208 1.00 96.50 169 ASP A CA 1
ATOM 1413 C C . ASP A 1 169 ? -5.526 -7.013 11.909 1.00 96.50 169 ASP A C 1
ATOM 1415 O O . ASP A 1 169 ? -5.112 -7.979 11.263 1.00 96.50 169 ASP A O 1
ATOM 1419 N N . THR A 1 170 ? -5.672 -7.046 13.232 1.00 95.44 170 THR A N 1
ATOM 1420 C CA . THR A 1 170 ? -5.466 -8.235 14.073 1.00 95.44 170 THR A CA 1
ATOM 1421 C C . THR A 1 170 ? -6.771 -8.801 14.631 1.00 95.44 170 THR A C 1
ATOM 1423 O O . THR A 1 170 ? -6.739 -9.736 15.432 1.00 95.44 170 THR A O 1
ATOM 1426 N N . GLY A 1 171 ? -7.917 -8.257 14.216 1.00 93.75 171 GLY A N 1
ATOM 1427 C CA . GLY A 1 171 ? -9.249 -8.654 14.667 1.00 93.75 171 GLY A CA 1
ATOM 1428 C C . GLY A 1 171 ? -9.834 -7.680 15.685 1.00 93.75 171 GLY A C 1
ATOM 1429 O O . GLY A 1 171 ? -10.911 -7.153 15.451 1.00 93.75 171 GLY A O 1
ATOM 1430 N N . GLU A 1 172 ? -9.133 -7.384 16.779 1.00 93.62 172 GLU A N 1
ATOM 1431 C CA . GLU A 1 172 ? -9.588 -6.394 17.778 1.00 93.62 172 GL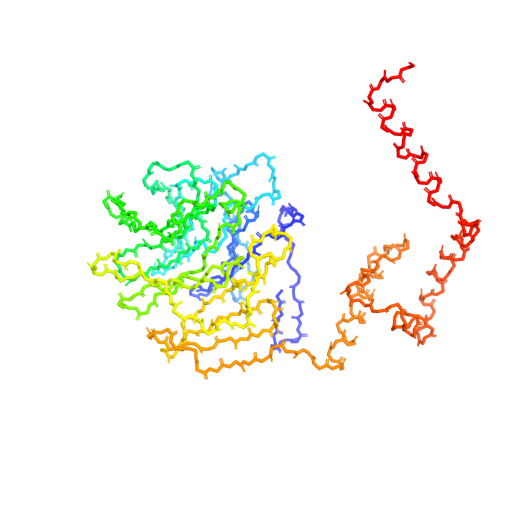U A CA 1
ATOM 1432 C C . GLU A 1 172 ? -8.984 -5.004 17.540 1.00 93.62 172 GLU A C 1
ATOM 1434 O O . GLU A 1 172 ? -9.604 -3.978 17.828 1.00 93.62 172 GLU A O 1
ATOM 1439 N N . LYS A 1 173 ? -7.766 -4.969 16.991 1.00 96.62 173 LYS A N 1
ATOM 1440 C CA . LYS A 1 173 ? -6.973 -3.753 16.822 1.00 96.62 173 LYS A CA 1
ATOM 1441 C C . LYS A 1 173 ? -6.472 -3.621 15.396 1.00 96.62 173 LYS A C 1
ATOM 1443 O O . LYS A 1 173 ? -6.283 -4.608 14.689 1.00 96.62 173 LYS A O 1
ATOM 1448 N N . ILE A 1 174 ? -6.168 -2.387 15.021 1.00 97.88 174 ILE A N 1
ATOM 1449 C CA . ILE A 1 174 ? -5.401 -2.075 13.820 1.00 97.88 174 ILE A CA 1
ATOM 1450 C C . ILE A 1 174 ? -4.047 -1.546 14.248 1.00 97.88 174 ILE A C 1
ATOM 1452 O O . ILE A 1 174 ? -3.954 -0.571 14.990 1.00 97.88 174 ILE A O 1
ATOM 1456 N N . PHE A 1 175 ? -2.991 -2.184 13.764 1.00 97.19 175 PHE A N 1
ATOM 1457 C CA . PHE A 1 175 ? -1.636 -1.682 13.906 1.00 97.19 175 PHE A CA 1
ATOM 1458 C C . PHE A 1 175 ? -1.308 -0.755 12.743 1.00 97.19 175 PHE A C 1
ATOM 1460 O O . PHE A 1 175 ? -1.583 -1.068 11.585 1.00 97.19 175 PHE A O 1
ATOM 1467 N N . ILE A 1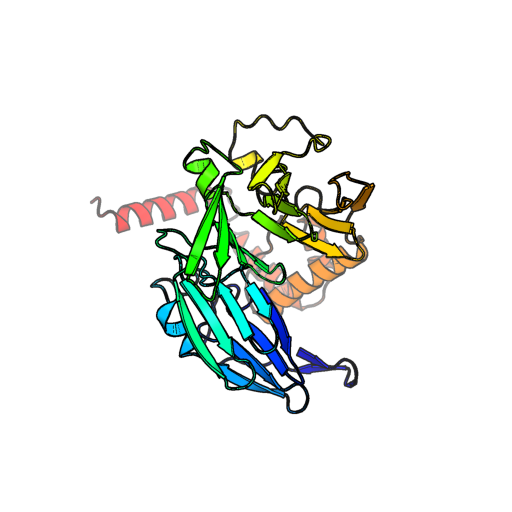 176 ? -0.693 0.375 13.070 1.00 96.31 176 ILE A N 1
ATOM 1468 C CA . ILE A 1 176 ? -0.367 1.463 12.155 1.00 96.31 176 ILE A CA 1
ATOM 1469 C C . ILE A 1 176 ? 1.156 1.566 12.114 1.00 96.31 176 ILE A C 1
ATOM 1471 O O . ILE A 1 176 ? 1.783 2.107 13.029 1.00 96.31 176 ILE A O 1
ATOM 1475 N N . PHE A 1 177 ? 1.753 1.022 11.057 1.00 94.25 177 PHE A N 1
ATOM 1476 C CA . PHE A 1 177 ? 3.199 1.021 10.848 1.00 94.25 177 PHE A CA 1
ATOM 1477 C C . PHE A 1 177 ? 3.589 2.188 9.9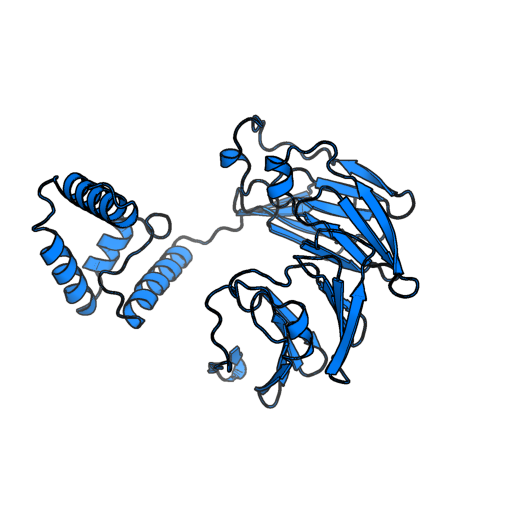54 1.00 94.25 177 PHE A C 1
ATOM 1479 O O . PHE A 1 177 ? 3.367 2.157 8.743 1.00 94.25 177 PHE A O 1
ATOM 1486 N N . GLN A 1 178 ? 4.177 3.232 10.532 1.00 90.31 178 GLN A N 1
ATOM 1487 C CA . GLN A 1 178 ? 4.604 4.383 9.749 1.00 90.31 178 GLN A CA 1
ATOM 1488 C C . GLN A 1 178 ? 5.788 4.047 8.839 1.00 90.31 178 GLN A C 1
ATOM 1490 O O . GLN A 1 178 ? 6.727 3.355 9.224 1.00 90.31 178 GLN A O 1
ATOM 1495 N N . ARG A 1 179 ? 5.787 4.596 7.623 1.00 87.12 179 ARG A N 1
ATOM 1496 C CA . ARG A 1 179 ? 6.819 4.302 6.623 1.00 87.12 179 ARG A CA 1
ATOM 1497 C C . ARG A 1 179 ? 8.128 5.036 6.845 1.00 87.12 179 ARG A C 1
ATOM 1499 O O . ARG A 1 179 ? 9.202 4.509 6.564 1.00 87.12 179 ARG A O 1
ATOM 1506 N N . ASN A 1 180 ? 8.030 6.270 7.316 1.00 83.44 180 ASN A N 1
ATOM 1507 C CA . ASN A 1 180 ? 9.175 7.155 7.500 1.00 83.44 180 ASN A CA 1
ATOM 1508 C C . ASN A 1 180 ? 9.489 7.414 8.973 1.00 83.44 180 ASN A C 1
ATOM 1510 O O . ASN A 1 180 ? 10.402 8.174 9.252 1.00 83.44 180 ASN A O 1
ATOM 1514 N N . PHE A 1 181 ? 8.765 6.789 9.898 1.00 83.94 181 PHE A N 1
ATOM 1515 C CA . PHE A 1 181 ? 8.943 6.983 11.331 1.00 83.94 181 PHE A CA 1
ATOM 1516 C C . PHE A 1 181 ? 8.929 5.621 12.017 1.00 83.94 181 PHE A C 1
ATOM 1518 O O . PHE A 1 181 ? 8.169 4.743 11.619 1.00 83.94 181 PHE A O 1
ATOM 1525 N N . GLN A 1 182 ? 9.757 5.448 13.044 1.00 81.69 182 GLN A N 1
ATOM 1526 C CA . GLN A 1 182 ? 9.828 4.197 13.814 1.00 81.69 182 GLN A CA 1
ATOM 1527 C C . GLN A 1 182 ? 8.582 3.945 14.666 1.00 81.69 182 GLN A C 1
ATOM 1529 O O . GLN A 1 182 ? 8.374 2.833 15.147 1.00 81.69 182 GLN A O 1
ATOM 1534 N N . ASP A 1 183 ? 7.771 4.981 14.862 1.00 85.44 183 ASP A N 1
ATOM 1535 C CA . ASP A 1 183 ? 6.579 4.921 15.683 1.00 85.44 183 ASP A CA 1
ATOM 1536 C C . ASP A 1 183 ? 5.558 3.941 15.102 1.00 85.44 183 ASP A C 1
ATOM 1538 O O . ASP A 1 183 ? 5.139 4.057 13.946 1.00 85.44 183 ASP A O 1
ATOM 1542 N N . ILE A 1 184 ? 5.128 3.012 15.953 1.00 91.56 184 ILE A N 1
ATOM 1543 C CA . ILE A 1 184 ? 4.008 2.115 15.697 1.00 91.56 184 ILE A CA 1
ATOM 1544 C C . ILE A 1 184 ? 2.870 2.540 16.615 1.00 91.56 184 ILE A C 1
ATOM 1546 O O . ILE A 1 184 ? 3.069 2.733 17.819 1.00 91.56 184 ILE A O 1
ATOM 1550 N N . TYR A 1 185 ? 1.676 2.660 16.049 1.00 94.50 185 TYR A N 1
ATOM 1551 C CA . TYR A 1 185 ? 0.461 2.917 16.811 1.00 94.50 185 TYR A CA 1
ATOM 1552 C C . TYR A 1 185 ? -0.476 1.723 16.726 1.00 94.50 185 TYR A C 1
ATOM 1554 O O . TYR A 1 185 ? -0.401 0.908 15.808 1.00 94.50 185 TYR A O 1
ATOM 1562 N N . THR A 1 186 ? -1.375 1.640 17.691 1.00 96.50 186 THR A N 1
ATOM 1563 C CA . THR A 1 186 ? -2.490 0.701 17.704 1.00 96.50 186 THR A CA 1
ATOM 1564 C C . THR A 1 186 ? -3.775 1.489 17.852 1.00 96.50 186 THR A C 1
ATOM 1566 O O . THR A 1 186 ? -3.825 2.416 18.653 1.00 96.50 186 THR A O 1
ATOM 1569 N N . LEU A 1 187 ? -4.790 1.124 17.082 1.00 97.75 187 LEU A N 1
ATOM 1570 C CA . LEU A 1 187 ? -6.151 1.632 17.172 1.00 97.75 187 LEU A CA 1
ATOM 1571 C C . LEU A 1 187 ? -7.045 0.493 17.651 1.00 97.75 187 LEU A C 1
ATOM 1573 O O . LEU A 1 187 ? -7.130 -0.541 16.989 1.00 97.75 187 LEU A O 1
ATOM 1577 N N . ASP A 1 188 ? -7.692 0.669 18.796 1.00 97.12 188 ASP A N 1
ATOM 1578 C CA . ASP A 1 188 ? -8.721 -0.250 19.273 1.00 97.12 188 ASP A CA 1
ATOM 1579 C C . ASP A 1 188 ? -10.027 0.003 18.510 1.00 97.12 188 ASP A C 1
ATOM 1581 O O . ASP A 1 188 ? -10.574 1.106 18.559 1.00 97.12 188 ASP A O 1
ATOM 1585 N N . LYS A 1 189 ? -10.528 -1.004 17.783 1.00 96.50 189 LYS A N 1
ATOM 1586 C CA . LYS A 1 189 ? -11.670 -0.809 16.871 1.00 96.50 189 LYS A CA 1
ATOM 1587 C C . LYS A 1 189 ? -12.986 -0.536 17.600 1.00 96.50 189 LYS A C 1
ATOM 1589 O O . LYS A 1 189 ? -13.879 0.077 17.017 1.00 96.50 189 LYS A O 1
ATOM 1594 N N . SER A 1 190 ? -13.110 -0.990 18.849 1.00 95.12 190 SER A N 1
ATOM 1595 C CA . SER A 1 190 ? -14.338 -0.857 19.642 1.00 95.12 190 SER A CA 1
ATOM 1596 C C . SER A 1 190 ? -14.468 0.522 20.287 1.00 95.12 190 SER A C 1
ATOM 1598 O O . SER A 1 190 ? -15.543 1.115 20.287 1.00 95.12 190 SER A O 1
ATOM 1600 N N . SER A 1 191 ? -13.360 1.043 20.810 1.00 96.06 191 SER A N 1
ATOM 1601 C CA . SER A 1 191 ? -13.317 2.302 21.555 1.00 96.06 191 SER A CA 1
ATOM 1602 C C . SER A 1 191 ? -12.846 3.485 20.713 1.00 96.06 191 SER A C 1
ATOM 1604 O O . SER A 1 191 ? -13.072 4.631 21.095 1.00 96.06 191 SER A O 1
ATOM 1606 N N . GLY A 1 192 ? -12.165 3.231 19.592 1.00 95.62 192 GLY A N 1
ATOM 1607 C CA . GLY A 1 192 ? -11.513 4.267 18.794 1.00 95.62 192 GLY A CA 1
ATOM 1608 C C . GLY A 1 192 ? -10.228 4.816 19.419 1.00 95.62 192 GLY A C 1
ATOM 1609 O O . GLY A 1 192 ? -9.657 5.775 18.901 1.00 95.62 192 GLY A O 1
ATOM 1610 N N . ILE A 1 193 ? -9.768 4.248 20.538 1.00 96.56 193 ILE A N 1
ATOM 1611 C CA . ILE A 1 193 ? -8.594 4.747 21.257 1.00 96.56 193 ILE A CA 1
ATOM 1612 C C . ILE A 1 193 ? -7.325 4.367 20.498 1.00 96.56 193 ILE A C 1
ATOM 1614 O O . ILE A 1 193 ? -7.103 3.198 20.170 1.00 96.56 193 ILE A O 1
ATOM 1618 N N . ILE A 1 194 ? -6.460 5.361 20.287 1.00 96.44 194 ILE A N 1
ATOM 1619 C CA . ILE A 1 194 ? -5.136 5.177 19.701 1.00 96.44 194 ILE A CA 1
ATOM 1620 C C . ILE A 1 194 ? -4.066 5.202 20.787 1.00 96.44 194 ILE A C 1
ATOM 1622 O O . ILE A 1 194 ? -4.006 6.127 21.593 1.00 96.44 194 ILE A O 1
ATOM 1626 N N . ASN A 1 195 ? -3.171 4.216 20.757 1.00 93.44 195 ASN A N 1
ATOM 1627 C CA . ASN A 1 195 ? -2.002 4.148 21.626 1.00 93.44 195 ASN A CA 1
ATOM 1628 C C . ASN A 1 195 ? -0.726 4.001 20.802 1.00 93.44 195 ASN A C 1
ATOM 1630 O O . ASN A 1 195 ? -0.647 3.161 19.906 1.00 93.44 195 ASN A O 1
ATOM 1634 N N . LYS A 1 196 ? 0.301 4.776 21.149 1.00 91.88 196 LYS A N 1
ATOM 1635 C CA . LYS A 1 196 ? 1.659 4.583 20.634 1.00 91.88 196 LYS A CA 1
ATOM 1636 C C . LYS A 1 196 ? 2.324 3.436 21.392 1.00 91.88 196 LYS A C 1
ATOM 1638 O O . LYS A 1 196 ? 2.324 3.439 22.622 1.00 91.88 196 LYS A O 1
ATOM 1643 N N . LEU A 1 197 ? 2.894 2.469 20.677 1.00 88.12 197 LEU A N 1
ATOM 1644 C CA . LEU A 1 197 ? 3.598 1.362 21.317 1.00 88.12 197 LEU A CA 1
ATOM 1645 C C . LEU A 1 197 ? 4.936 1.828 21.904 1.00 88.12 197 LEU A C 1
ATOM 1647 O O . LEU A 1 197 ? 5.655 2.601 21.259 1.00 88.12 197 LEU A O 1
ATOM 1651 N N . PRO A 1 198 ? 5.315 1.328 23.092 1.00 74.44 198 PRO A N 1
ATOM 1652 C CA . PRO A 1 198 ? 6.652 1.501 23.629 1.00 74.44 198 PRO A CA 1
ATOM 1653 C C . PRO A 1 198 ? 7.600 0.563 22.876 1.00 74.44 198 PRO A C 1
ATOM 1655 O O . PRO A 1 198 ? 7.939 -0.519 23.345 1.00 74.44 198 PRO A O 1
ATOM 1658 N N . VAL A 1 199 ? 7.998 0.942 21.665 1.00 66.25 199 VAL A N 1
ATOM 1659 C CA . VAL A 1 199 ? 9.008 0.180 20.928 1.00 66.25 199 VAL A CA 1
ATOM 1660 C C . VAL A 1 199 ? 10.351 0.425 21.609 1.00 66.25 199 VAL A C 1
ATOM 1662 O O . VAL A 1 199 ? 10.708 1.577 21.870 1.00 66.25 199 VAL A O 1
ATOM 1665 N N . SER A 1 200 ? 11.094 -0.642 21.916 1.00 57.06 200 SER A N 1
ATOM 1666 C CA . SER A 1 200 ? 12.472 -0.528 22.392 1.00 57.06 200 SER A CA 1
ATOM 1667 C C . SER A 1 200 ? 13.274 0.241 21.346 1.00 57.06 200 SER A C 1
ATOM 1669 O O . SER A 1 200 ? 13.583 -0.278 20.274 1.00 57.06 200 SER A O 1
ATOM 1671 N N . LEU A 1 201 ? 13.535 1.516 21.636 1.00 53.47 201 LEU A N 1
ATOM 1672 C CA . LEU A 1 201 ? 14.229 2.432 20.746 1.00 53.47 201 LEU A CA 1
ATOM 1673 C C . LEU A 1 201 ? 15.586 1.830 20.384 1.00 53.47 201 LEU A C 1
ATOM 1675 O O . LEU A 1 201 ? 16.475 1.736 21.228 1.00 53.47 201 LEU A O 1
ATOM 1679 N N . TYR A 1 202 ? 15.778 1.475 19.116 1.00 54.53 202 TYR A N 1
ATOM 1680 C CA . TYR A 1 202 ? 17.100 1.084 18.631 1.00 54.53 202 TYR A CA 1
ATOM 1681 C C . TYR A 1 202 ? 18.042 2.291 18.502 1.00 54.53 202 TYR A C 1
ATOM 1683 O O . TYR A 1 202 ? 19.237 2.084 18.299 1.00 54.53 202 TYR A O 1
ATOM 1691 N N . ARG A 1 203 ? 17.540 3.536 18.652 1.00 52.84 203 ARG A N 1
ATOM 1692 C CA . ARG A 1 203 ? 18.325 4.781 18.787 1.00 52.84 203 ARG A CA 1
ATOM 1693 C C . ARG A 1 203 ? 17.500 5.968 19.313 1.00 52.84 203 ARG A C 1
ATOM 1695 O O . ARG A 1 203 ? 16.358 6.165 18.916 1.00 52.84 203 ARG A O 1
ATOM 1702 N N . ASN A 1 204 ? 18.163 6.833 20.086 1.00 46.03 204 ASN A N 1
ATOM 1703 C CA . ASN A 1 204 ? 17.823 8.254 20.234 1.00 46.03 204 ASN A CA 1
ATOM 1704 C C . ASN A 1 204 ? 18.178 8.986 18.925 1.00 46.03 204 ASN A C 1
ATOM 1706 O O . ASN A 1 204 ? 19.246 9.590 18.823 1.00 46.03 204 ASN A O 1
ATOM 1710 N N . ILE A 1 205 ? 17.338 8.894 17.892 1.00 52.06 205 ILE A N 1
ATOM 1711 C CA . ILE A 1 205 ? 17.485 9.776 16.726 1.00 52.06 205 ILE A CA 1
ATOM 1712 C C . ILE A 1 205 ? 16.965 11.145 17.164 1.00 52.06 205 ILE A C 1
ATOM 1714 O O . ILE A 1 205 ? 15.772 11.300 17.425 1.00 52.06 205 ILE A O 1
ATOM 1718 N N . SER A 1 206 ? 17.859 12.126 17.308 1.00 46.03 206 SER A N 1
ATOM 1719 C CA . SER A 1 206 ? 17.440 13.497 17.579 1.00 46.03 206 SER A CA 1
ATOM 1720 C C . SER A 1 206 ? 16.678 14.006 16.354 1.00 46.03 206 SER A C 1
ATOM 1722 O O . SER A 1 206 ? 17.161 14.002 15.226 1.00 46.03 206 SER A O 1
ATOM 1724 N N . THR A 1 207 ? 15.429 14.393 16.565 1.00 50.72 207 THR A N 1
ATOM 1725 C CA . THR A 1 207 ? 14.404 14.647 15.541 1.00 50.72 207 THR A CA 1
ATOM 1726 C C . THR A 1 207 ? 14.633 15.912 14.699 1.00 50.72 207 THR A C 1
ATOM 1728 O O . THR A 1 207 ? 13.687 16.465 14.148 1.00 50.72 207 THR A O 1
ATOM 1731 N N . ASN A 1 208 ? 15.866 16.411 14.589 1.00 45.06 208 ASN A N 1
ATOM 1732 C CA . ASN A 1 208 ? 16.118 17.778 14.125 1.00 45.06 208 ASN A CA 1
ATOM 1733 C C . ASN A 1 208 ? 16.492 17.895 12.638 1.00 45.06 208 ASN A C 1
ATOM 1735 O O . ASN A 1 208 ? 16.621 19.015 12.146 1.00 45.06 208 ASN A O 1
ATOM 1739 N N . LYS A 1 209 ? 16.646 16.788 11.893 1.00 52.81 209 LYS A N 1
ATOM 1740 C CA . LYS A 1 209 ? 16.930 16.832 10.445 1.00 52.81 209 LYS A CA 1
ATOM 1741 C C . LYS A 1 209 ? 16.076 15.849 9.644 1.00 52.81 209 LYS A C 1
ATOM 1743 O O . LYS A 1 209 ? 16.218 14.638 9.767 1.00 52.81 209 LYS A O 1
ATOM 1748 N N . LEU A 1 210 ? 15.264 16.376 8.720 1.00 53.09 210 LEU A N 1
ATOM 1749 C CA . LEU A 1 210 ? 14.450 15.596 7.769 1.00 53.09 210 LEU A CA 1
ATOM 1750 C C . LEU A 1 210 ? 15.250 14.561 6.954 1.00 53.09 210 LEU A C 1
ATOM 1752 O O . LEU A 1 210 ? 14.689 13.553 6.527 1.00 53.09 210 LEU A O 1
ATOM 1756 N N . SER A 1 211 ? 16.543 14.799 6.714 1.00 53.62 211 SER A N 1
ATOM 1757 C CA . SER A 1 211 ? 17.423 13.863 6.004 1.00 53.62 211 SER A CA 1
ATOM 1758 C C . SER A 1 211 ? 17.718 12.586 6.794 1.00 53.62 211 SER A C 1
ATOM 1760 O O . SER A 1 211 ? 17.991 11.563 6.179 1.00 53.62 211 SER A O 1
ATOM 1762 N N . GLU A 1 212 ? 17.644 12.633 8.126 1.00 54.59 212 GLU A N 1
ATOM 1763 C CA . GLU A 1 212 ? 17.977 11.513 9.023 1.00 54.59 212 GLU A CA 1
ATOM 1764 C C . GLU A 1 212 ? 16.755 10.644 9.363 1.00 54.59 212 GLU A C 1
ATOM 1766 O O . GLU A 1 212 ? 16.901 9.511 9.810 1.00 54.59 212 GLU A O 1
ATOM 1771 N N . VAL A 1 213 ? 15.543 11.156 9.119 1.00 56.72 213 VAL A N 1
ATOM 1772 C CA . VAL A 1 213 ? 14.278 10.468 9.426 1.00 56.72 213 VAL A CA 1
ATOM 1773 C C . VAL A 1 213 ? 13.806 9.581 8.263 1.00 56.72 213 VAL A C 1
ATOM 1775 O O . VAL A 1 213 ? 13.118 8.581 8.475 1.00 56.72 213 VAL A O 1
ATOM 1778 N N . LYS A 1 214 ? 14.199 9.891 7.018 1.00 57.94 214 LYS A N 1
ATOM 1779 C CA . LYS A 1 214 ? 13.793 9.110 5.837 1.00 57.94 214 LYS A CA 1
ATOM 1780 C C . LYS A 1 214 ? 14.235 7.648 5.963 1.00 57.94 214 LYS A C 1
ATOM 1782 O O . LYS A 1 214 ? 15.396 7.366 6.222 1.00 57.94 214 LYS A O 1
ATOM 1787 N N . GLN A 1 215 ? 13.298 6.733 5.698 1.00 67.56 215 GLN A N 1
ATOM 1788 C CA . GLN A 1 215 ? 13.496 5.274 5.735 1.00 67.56 215 GLN A CA 1
ATOM 1789 C C . GLN A 1 215 ? 13.813 4.683 7.119 1.00 67.56 215 GLN A C 1
ATOM 1791 O O . GLN A 1 215 ? 14.357 3.588 7.202 1.00 67.56 215 GLN A O 1
ATOM 1796 N N . THR A 1 216 ? 13.452 5.365 8.208 1.00 76.50 216 THR A N 1
ATOM 1797 C CA . THR A 1 216 ? 13.591 4.794 9.561 1.00 76.50 216 THR A CA 1
ATOM 1798 C C . THR A 1 216 ? 12.399 3.941 9.994 1.00 76.50 216 THR A C 1
ATOM 1800 O O . THR A 1 216 ? 12.519 3.203 10.963 1.00 76.50 216 THR A O 1
ATOM 1803 N N . GLY A 1 217 ? 11.258 4.050 9.305 1.00 86.31 217 GLY A N 1
ATOM 1804 C CA . GLY A 1 217 ? 10.041 3.304 9.619 1.00 86.31 217 GLY A CA 1
ATOM 1805 C C . GLY A 1 217 ? 9.981 1.934 8.951 1.00 86.31 217 GLY A C 1
ATOM 1806 O O . GLY A 1 217 ? 10.981 1.231 8.856 1.00 86.31 217 GLY A O 1
ATOM 1807 N N . TYR A 1 218 ? 8.800 1.568 8.463 1.00 90.62 218 TYR A N 1
ATOM 1808 C CA . TYR A 1 218 ? 8.497 0.238 7.939 1.00 90.62 218 TYR A CA 1
ATOM 1809 C C . TYR A 1 218 ? 7.937 0.332 6.522 1.00 90.62 218 TYR A C 1
ATOM 1811 O O . TYR A 1 218 ? 6.966 1.041 6.268 1.00 90.62 218 TYR A O 1
ATOM 1819 N N . TRP A 1 219 ? 8.532 -0.371 5.559 1.00 88.50 219 TRP A N 1
ATOM 1820 C CA . TRP A 1 219 ? 8.023 -0.324 4.181 1.00 88.50 219 TRP A CA 1
ATOM 1821 C C . TRP A 1 219 ? 6.723 -1.098 3.996 1.00 88.50 219 TRP A C 1
ATOM 1823 O O . TRP A 1 219 ? 5.907 -0.690 3.173 1.00 88.50 219 TRP A O 1
ATOM 1833 N N . TYR A 1 220 ? 6.554 -2.200 4.723 1.00 88.81 220 TYR A N 1
ATOM 1834 C CA . TYR A 1 220 ? 5.336 -2.999 4.723 1.00 88.81 220 TYR A CA 1
ATOM 1835 C C . TYR A 1 220 ? 5.250 -3.851 5.990 1.00 88.81 220 TYR A C 1
ATOM 1837 O O . TYR A 1 220 ? 6.279 -4.260 6.539 1.00 88.81 220 TYR A O 1
ATOM 1845 N N . ALA A 1 221 ? 4.025 -4.145 6.417 1.00 94.44 221 ALA A N 1
ATOM 1846 C CA . ALA A 1 221 ? 3.720 -5.030 7.531 1.00 94.44 221 ALA A CA 1
ATOM 1847 C C . ALA A 1 221 ? 2.535 -5.948 7.203 1.00 94.44 221 ALA A C 1
ATOM 1849 O O . ALA A 1 221 ? 1.561 -5.519 6.591 1.00 94.44 221 ALA A O 1
ATOM 1850 N N . ARG A 1 222 ? 2.591 -7.230 7.569 1.00 94.94 222 ARG A N 1
ATOM 1851 C CA . ARG A 1 222 ? 1.510 -8.195 7.294 1.00 94.94 222 ARG A CA 1
ATOM 1852 C C . ARG A 1 222 ? 1.271 -9.107 8.485 1.00 94.94 222 ARG A C 1
ATOM 1854 O O . ARG A 1 222 ? 2.220 -9.519 9.144 1.00 94.94 222 ARG A O 1
ATOM 1861 N N . LEU A 1 223 ? 0.008 -9.459 8.715 1.00 95.38 223 LEU A N 1
ATOM 1862 C CA . LEU A 1 223 ? -0.359 -10.508 9.658 1.00 95.38 223 LEU A CA 1
ATOM 1863 C C . LEU A 1 223 ? -0.128 -11.881 9.015 1.00 95.38 223 LEU A C 1
ATOM 1865 O O . LEU A 1 223 ? -0.627 -12.158 7.924 1.00 95.38 223 LEU A O 1
ATOM 1869 N N . PHE A 1 224 ? 0.595 -12.753 9.704 1.00 93.81 224 PHE A N 1
ATOM 1870 C CA . PHE A 1 224 ? 0.812 -14.142 9.322 1.00 93.81 224 PHE A CA 1
ATOM 1871 C C . PHE A 1 224 ? 0.831 -15.012 10.580 1.00 93.81 224 PH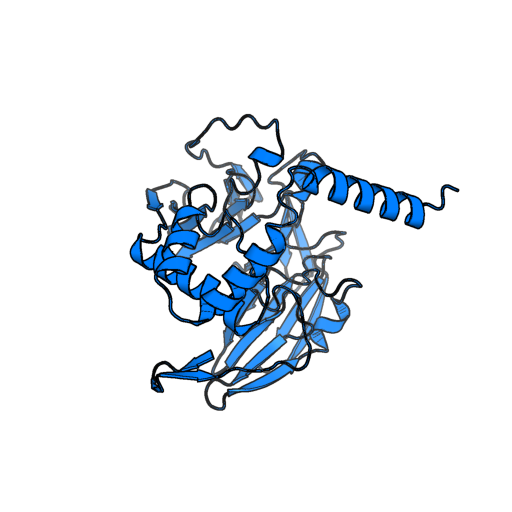E A C 1
ATOM 1873 O O . PHE A 1 224 ? 1.593 -14.749 11.501 1.00 93.81 224 PHE A O 1
ATOM 1880 N N . ASN A 1 225 ? -0.015 -16.045 10.645 1.00 90.88 225 ASN A N 1
ATOM 1881 C CA . ASN A 1 225 ? -0.088 -16.973 11.785 1.00 90.88 225 ASN A CA 1
ATOM 1882 C C . ASN A 1 225 ? -0.180 -16.296 13.172 1.00 90.88 225 ASN A C 1
ATOM 1884 O O . ASN A 1 225 ? 0.461 -16.737 14.121 1.00 90.88 225 ASN A O 1
ATOM 1888 N N . LYS A 1 226 ? -1.016 -15.252 13.307 1.00 91.75 226 LYS A N 1
ATOM 1889 C CA . LYS A 1 226 ? -1.182 -14.454 14.545 1.00 91.75 226 LYS A CA 1
ATOM 1890 C C . LYS A 1 226 ? 0.081 -13.699 14.984 1.00 91.75 226 LYS A C 1
ATOM 1892 O O . LYS A 1 226 ? 0.224 -13.353 16.154 1.00 91.75 226 LYS A O 1
ATOM 1897 N N . GLU A 1 227 ? 0.980 -13.422 14.051 1.00 95.50 227 GLU A N 1
ATOM 1898 C CA . GLU A 1 227 ? 2.150 -12.577 14.259 1.00 95.50 227 GLU A CA 1
ATOM 1899 C C . GLU A 1 227 ? 2.226 -11.535 13.152 1.00 95.50 227 GLU A C 1
ATOM 1901 O O . GLU A 1 227 ? 1.815 -11.773 12.015 1.00 95.50 227 GLU A O 1
ATOM 1906 N N . ILE A 1 228 ? 2.731 -10.357 13.484 1.00 96.19 228 ILE A N 1
ATOM 1907 C CA . ILE A 1 228 ? 2.892 -9.268 12.535 1.00 96.19 228 ILE A CA 1
ATOM 1908 C C . ILE A 1 228 ? 4.340 -9.268 12.069 1.00 96.19 228 ILE A C 1
ATOM 1910 O O . ILE A 1 228 ? 5.261 -9.125 12.869 1.00 96.19 228 ILE A O 1
ATOM 1914 N N . MET A 1 229 ? 4.539 -9.414 10.766 1.00 96.19 229 MET A N 1
ATOM 1915 C CA . MET A 1 229 ? 5.844 -9.340 10.123 1.00 96.19 229 MET A CA 1
ATOM 1916 C C . MET A 1 229 ? 5.994 -7.967 9.483 1.00 96.19 229 MET A C 1
ATOM 1918 O O . MET A 1 229 ? 5.262 -7.663 8.542 1.00 96.19 229 MET A O 1
ATOM 1922 N N . ALA A 1 230 ? 6.928 -7.150 9.962 1.00 94.38 230 ALA A N 1
ATOM 1923 C CA . ALA A 1 230 ? 7.170 -5.806 9.448 1.00 94.38 230 ALA A CA 1
ATOM 1924 C C . ALA A 1 230 ? 8.605 -5.666 8.936 1.00 94.38 230 ALA A C 1
ATOM 1926 O O . ALA A 1 230 ? 9.561 -5.990 9.638 1.00 94.38 230 ALA A O 1
ATOM 1927 N N . PHE A 1 231 ? 8.769 -5.185 7.706 1.00 93.31 231 PHE A N 1
ATOM 1928 C CA . PHE A 1 231 ? 10.088 -4.985 7.115 1.00 93.31 231 PHE A CA 1
ATOM 1929 C C . PHE A 1 231 ? 10.596 -3.565 7.355 1.00 93.31 231 PHE A C 1
ATOM 1931 O O . PHE A 1 231 ? 9.975 -2.582 6.935 1.00 93.31 231 PHE A O 1
ATOM 1938 N N . SER A 1 232 ? 11.759 -3.485 7.990 1.00 89.56 232 SER A N 1
ATOM 1939 C CA . SER A 1 232 ? 12.511 -2.266 8.250 1.00 89.56 232 SER A CA 1
ATOM 1940 C C . SER A 1 232 ? 13.581 -2.091 7.162 1.00 89.56 232 SER A C 1
ATOM 1942 O O . SER A 1 232 ? 14.553 -2.851 7.134 1.00 89.56 232 SER A O 1
ATOM 1944 N N . PRO A 1 233 ? 13.452 -1.101 6.258 1.00 85.19 233 PRO A N 1
ATOM 1945 C CA . PRO A 1 233 ? 14.495 -0.769 5.285 1.00 85.19 233 PRO A CA 1
ATOM 1946 C C . PRO A 1 233 ? 15.734 -0.143 5.939 1.00 85.19 233 PRO A C 1
ATOM 1948 O O . PRO A 1 233 ? 16.785 -0.089 5.314 1.00 85.19 233 PRO A O 1
ATOM 1951 N N . TYR A 1 234 ? 15.616 0.332 7.180 1.00 82.88 234 TYR A N 1
ATOM 1952 C CA . TYR A 1 234 ? 16.686 1.020 7.890 1.00 82.88 234 TYR A CA 1
ATOM 1953 C C . TYR A 1 234 ? 17.916 0.132 8.098 1.00 82.88 234 TYR A C 1
ATOM 1955 O O . TYR A 1 234 ? 19.052 0.539 7.868 1.00 82.88 234 TYR A O 1
ATOM 1963 N N . ASP A 1 235 ? 17.671 -1.094 8.547 1.00 82.94 235 ASP A N 1
ATOM 1964 C CA . ASP A 1 235 ? 18.678 -2.110 8.843 1.00 82.94 235 ASP A CA 1
ATOM 1965 C C . ASP A 1 235 ? 18.465 -3.391 8.027 1.00 82.94 235 ASP A C 1
ATOM 1967 O O . ASP A 1 235 ? 19.097 -4.414 8.297 1.00 82.94 235 ASP A O 1
ATOM 1971 N N . TYR A 1 236 ? 17.583 -3.316 7.024 1.00 86.75 236 TYR A N 1
ATOM 1972 C CA . TYR A 1 236 ? 17.183 -4.419 6.158 1.00 86.75 236 TYR A CA 1
ATOM 1973 C C . TYR A 1 236 ? 16.800 -5.653 6.973 1.00 86.75 236 TYR A C 1
ATOM 1975 O O . TYR A 1 236 ? 17.375 -6.724 6.797 1.00 86.75 236 TYR A O 1
ATOM 1983 N N . SER A 1 237 ? 15.860 -5.504 7.903 1.00 89.94 237 SER A N 1
ATOM 1984 C CA . SER A 1 237 ? 15.427 -6.592 8.782 1.00 89.94 237 SER A CA 1
ATOM 1985 C C . SER A 1 237 ? 13.924 -6.831 8.712 1.00 89.94 237 SER A C 1
ATOM 1987 O O . SER A 1 237 ? 13.126 -5.906 8.550 1.00 89.94 237 SER A O 1
ATOM 1989 N N . LEU A 1 238 ? 13.534 -8.096 8.844 1.00 93.56 238 LEU A N 1
ATOM 1990 C CA . LEU A 1 238 ? 12.162 -8.495 9.109 1.00 93.56 238 LEU A CA 1
ATOM 1991 C C . LEU A 1 238 ? 11.974 -8.609 10.621 1.00 93.56 238 LEU A C 1
ATOM 1993 O O . LEU A 1 238 ? 12.618 -9.428 11.279 1.00 93.56 238 LEU A O 1
ATOM 1997 N N . ARG A 1 239 ? 11.085 -7.787 11.161 1.00 91.88 239 ARG A N 1
ATOM 1998 C CA . ARG A 1 239 ? 10.758 -7.716 12.584 1.00 91.88 239 ARG A CA 1
ATOM 1999 C C . ARG A 1 239 ? 9.440 -8.426 12.830 1.00 91.88 239 ARG A C 1
ATOM 2001 O O . ARG A 1 239 ? 8.489 -8.238 12.071 1.00 91.88 239 ARG A O 1
ATOM 2008 N N . ILE A 1 240 ? 9.401 -9.257 13.863 1.00 94.38 240 ILE A N 1
ATOM 2009 C CA . ILE A 1 240 ? 8.227 -10.050 14.221 1.00 94.38 240 ILE A CA 1
ATOM 2010 C C . ILE A 1 240 ? 7.648 -9.506 15.515 1.00 94.38 240 ILE A C 1
ATOM 2012 O O . ILE A 1 240 ? 8.335 -9.495 16.535 1.00 94.38 240 ILE A O 1
ATOM 2016 N N . PHE A 1 241 ? 6.382 -9.112 15.477 1.00 93.50 241 PHE A N 1
ATOM 2017 C CA . PHE A 1 241 ? 5.619 -8.669 16.635 1.00 93.50 241 PHE A CA 1
ATOM 2018 C C . PHE A 1 241 ? 4.487 -9.653 16.924 1.00 93.50 241 PHE A C 1
ATOM 2020 O O . PHE A 1 241 ? 3.938 -10.270 16.009 1.00 93.50 241 PHE A O 1
ATOM 2027 N N . ASP A 1 242 ? 4.102 -9.796 18.187 1.00 93.38 242 ASP A N 1
ATOM 2028 C CA . ASP A 1 242 ? 2.814 -10.412 18.508 1.00 93.38 242 ASP A CA 1
ATOM 2029 C C . ASP A 1 242 ? 1.642 -9.439 18.311 1.00 93.38 242 ASP A C 1
ATOM 2031 O O . ASP A 1 242 ? 1.818 -8.246 18.067 1.00 93.38 242 ASP A O 1
ATOM 2035 N N . ILE A 1 243 ? 0.419 -9.955 18.444 1.00 92.88 243 ILE A N 1
ATOM 2036 C CA . ILE A 1 243 ? -0.814 -9.158 18.354 1.00 92.88 243 ILE A CA 1
ATOM 2037 C C . ILE A 1 243 ? -1.005 -8.162 19.509 1.00 92.88 243 ILE A C 1
ATOM 2039 O O . ILE A 1 243 ? -1.927 -7.350 19.450 1.00 92.88 243 ILE A O 1
ATOM 2043 N N . GLN A 1 244 ? -0.170 -8.217 20.551 1.00 90.81 244 GLN A N 1
ATOM 2044 C CA . GLN A 1 244 ? -0.140 -7.213 21.618 1.00 90.81 244 GLN A CA 1
ATOM 2045 C C . GLN A 1 244 ? 0.888 -6.107 21.344 1.00 90.81 244 GLN A C 1
ATOM 2047 O O . GLN A 1 244 ? 0.876 -5.085 22.025 1.00 90.81 244 GLN A O 1
ATOM 2052 N N . GLY A 1 245 ? 1.724 -6.272 20.316 1.00 88.94 245 GLY A N 1
ATOM 2053 C CA . GLY A 1 245 ? 2.732 -5.309 19.895 1.00 88.94 245 GLY A CA 1
ATOM 2054 C C . GLY A 1 245 ? 4.110 -5.513 20.508 1.00 88.94 245 GLY A C 1
ATOM 2055 O O . GLY A 1 245 ? 4.962 -4.640 20.350 1.00 88.94 245 GLY A O 1
ATOM 2056 N N . ASN A 1 246 ? 4.365 -6.647 21.166 1.00 90.69 246 ASN A N 1
ATOM 2057 C CA . ASN A 1 246 ? 5.704 -6.969 21.651 1.00 90.69 246 ASN A CA 1
ATOM 2058 C C . ASN A 1 246 ? 6.564 -7.489 20.497 1.00 90.69 246 ASN A C 1
ATOM 2060 O O . ASN A 1 246 ? 6.169 -8.429 19.803 1.00 90.69 246 ASN A O 1
ATOM 2064 N N . GLU A 1 247 ? 7.754 -6.916 20.311 1.00 90.31 247 GLU A N 1
ATOM 2065 C CA . GLU A 1 247 ? 8.739 -7.435 19.361 1.00 90.31 247 GLU A CA 1
ATOM 2066 C C . GLU A 1 247 ? 9.339 -8.740 19.907 1.00 90.31 247 GLU A C 1
ATOM 2068 O O . GLU A 1 247 ? 9.912 -8.775 20.995 1.00 90.31 247 GLU A O 1
ATOM 2073 N N . LYS A 1 248 ? 9.176 -9.829 19.156 1.00 91.56 248 LYS A N 1
ATOM 2074 C CA . LYS A 1 248 ? 9.638 -11.172 19.526 1.00 91.56 248 LYS A CA 1
ATOM 2075 C C . LYS A 1 248 ? 10.995 -11.508 18.933 1.00 91.56 248 LYS A C 1
ATOM 2077 O O . LYS A 1 248 ? 11.825 -12.097 19.612 1.00 91.56 248 LYS A O 1
ATOM 2082 N N . ASN A 1 249 ? 11.182 -11.206 17.648 1.00 91.25 249 ASN A N 1
ATOM 2083 C CA . ASN A 1 249 ? 12.347 -11.627 16.874 1.00 91.25 249 ASN A CA 1
ATOM 2084 C C . ASN A 1 249 ? 12.703 -10.602 15.798 1.00 91.25 249 ASN A C 1
ATOM 2086 O O . ASN A 1 249 ? 11.835 -9.909 15.264 1.00 91.25 249 ASN A O 1
ATOM 2090 N N . ILE A 1 250 ? 13.983 -10.588 15.425 1.00 91.56 250 ILE A N 1
ATOM 2091 C CA . ILE A 1 250 ? 14.516 -9.794 14.319 1.00 91.56 250 ILE A CA 1
ATOM 2092 C C . ILE A 1 250 ? 15.329 -10.714 13.420 1.00 91.56 250 ILE A C 1
ATOM 2094 O O . ILE A 1 250 ? 16.279 -11.357 13.867 1.00 91.56 250 ILE A O 1
ATOM 2098 N N . TYR A 1 251 ? 14.979 -10.738 12.140 1.00 92.56 251 TYR A N 1
ATOM 2099 C CA . TYR A 1 251 ? 15.673 -11.508 11.118 1.00 92.56 251 TYR A CA 1
ATOM 2100 C C . TYR A 1 251 ? 16.330 -10.560 10.118 1.00 92.56 251 TYR A C 1
ATOM 2102 O O . TYR A 1 251 ? 15.631 -9.915 9.337 1.00 92.56 251 TYR A O 1
ATOM 2110 N N . PRO A 1 252 ? 17.668 -10.458 10.097 1.00 90.81 252 PRO A N 1
ATOM 2111 C CA . PRO A 1 252 ? 18.360 -9.687 9.076 1.00 90.81 252 PRO A CA 1
ATOM 2112 C C . PRO A 1 252 ? 18.090 -10.263 7.678 1.00 90.81 252 PRO A C 1
ATOM 2114 O O . PRO A 1 252 ? 18.392 -11.423 7.399 1.00 90.81 252 PRO A O 1
ATOM 2117 N N . CYS A 1 253 ? 17.562 -9.441 6.778 1.00 88.00 253 CYS A N 1
ATOM 2118 C CA . CYS A 1 253 ? 17.369 -9.752 5.367 1.00 88.00 253 CYS A CA 1
ATOM 2119 C C . CYS A 1 253 ? 18.625 -9.344 4.591 1.00 88.00 253 CYS A C 1
ATOM 2121 O O . CYS A 1 253 ? 18.691 -8.272 3.992 1.00 88.00 253 CYS A O 1
ATOM 2123 N N . LYS A 1 254 ? 19.645 -10.202 4.628 1.00 82.00 254 LYS A N 1
ATOM 2124 C CA . LYS A 1 254 ? 20.924 -9.969 3.948 1.00 82.00 254 LYS A CA 1
ATOM 2125 C C . LYS A 1 254 ? 21.085 -10.911 2.764 1.00 82.00 254 LYS A C 1
ATOM 2127 O O . LYS A 1 254 ? 20.735 -12.085 2.844 1.00 82.00 254 LYS A O 1
ATOM 2132 N N . MET A 1 255 ? 21.657 -10.394 1.684 1.00 78.94 255 MET A N 1
ATOM 2133 C CA . MET A 1 255 ? 22.158 -11.215 0.588 1.00 78.94 255 MET A CA 1
ATOM 2134 C C . MET A 1 255 ? 23.560 -11.714 0.955 1.00 78.94 255 MET A C 1
ATOM 2136 O O . MET A 1 255 ? 24.344 -10.973 1.551 1.00 78.94 255 MET A O 1
ATOM 2140 N N . ASN A 1 256 ? 23.874 -12.973 0.648 1.00 79.56 256 ASN A N 1
ATOM 2141 C CA . ASN A 1 256 ? 25.246 -13.456 0.781 1.00 79.56 256 ASN A CA 1
ATOM 2142 C C . ASN A 1 256 ? 26.141 -12.797 -0.287 1.00 79.56 256 ASN A C 1
ATOM 2144 O O . ASN A 1 256 ? 25.653 -12.228 -1.263 1.00 79.56 256 ASN A O 1
ATOM 2148 N N . LYS A 1 257 ? 27.462 -12.873 -0.098 1.00 74.00 257 LYS A N 1
ATOM 2149 C CA . LYS A 1 257 ? 28.428 -12.211 -0.987 1.00 74.00 257 LYS A CA 1
ATOM 2150 C C . LYS A 1 257 ? 28.305 -12.686 -2.442 1.00 74.00 257 LYS A C 1
ATOM 2152 O O . LYS A 1 257 ? 28.325 -11.874 -3.352 1.00 74.00 257 LYS A O 1
ATOM 2157 N N . GLU A 1 258 ? 28.127 -13.989 -2.646 1.00 77.69 258 GLU A N 1
ATOM 2158 C CA . GLU A 1 258 ? 27.940 -14.584 -3.976 1.00 77.69 258 GLU A CA 1
ATOM 2159 C C . GLU A 1 258 ? 26.673 -14.068 -4.670 1.00 77.69 258 GLU A C 1
ATOM 2161 O O . GLU A 1 258 ? 26.726 -13.668 -5.828 1.00 77.69 258 GLU A O 1
ATOM 2166 N N . GLY A 1 259 ? 25.547 -14.009 -3.954 1.00 78.25 259 GLY A N 1
ATOM 2167 C CA . GLY A 1 259 ? 24.297 -13.475 -4.485 1.00 78.25 259 GLY A CA 1
ATOM 2168 C C . GLY A 1 259 ? 24.391 -11.988 -4.820 1.00 78.25 259 GLY A C 1
ATOM 2169 O O . GLY A 1 259 ? 23.813 -11.560 -5.819 1.00 78.25 259 GLY A O 1
ATOM 2170 N N . LEU A 1 260 ? 25.143 -11.218 -4.022 1.00 72.75 260 LEU A N 1
ATOM 2171 C CA . LEU A 1 260 ? 25.417 -9.812 -4.313 1.00 72.75 260 LEU A CA 1
ATOM 2172 C C . LEU A 1 260 ? 26.198 -9.690 -5.624 1.00 72.75 260 LEU A C 1
ATOM 2174 O O . LEU A 1 260 ? 25.719 -9.026 -6.537 1.00 72.75 260 LEU A O 1
ATOM 2178 N N . PHE A 1 261 ? 27.310 -10.415 -5.771 1.00 70.44 261 PHE A N 1
ATOM 2179 C CA . PHE A 1 261 ? 28.089 -10.419 -7.013 1.00 70.44 261 PHE A CA 1
ATOM 2180 C C . PHE A 1 261 ? 27.267 -10.843 -8.233 1.00 70.44 261 PHE A C 1
ATOM 2182 O O . PHE A 1 261 ? 27.384 -10.250 -9.304 1.00 70.44 261 PHE A O 1
ATOM 2189 N N . ASP A 1 262 ? 26.401 -11.846 -8.090 1.00 75.81 262 ASP A N 1
ATOM 2190 C CA . ASP A 1 262 ? 25.509 -12.268 -9.168 1.00 75.81 262 ASP A CA 1
ATOM 2191 C C . ASP A 1 262 ? 24.513 -11.165 -9.569 1.00 75.81 262 ASP A C 1
ATOM 2193 O O . ASP A 1 262 ? 24.201 -11.016 -10.756 1.00 75.81 262 ASP A O 1
ATOM 2197 N N . LEU A 1 263 ? 23.998 -10.395 -8.604 1.00 74.25 263 LEU A N 1
ATOM 2198 C CA . LEU A 1 263 ? 23.102 -9.263 -8.854 1.00 74.25 263 LEU A CA 1
ATOM 2199 C C . LEU A 1 263 ? 23.838 -8.102 -9.534 1.00 74.25 263 LEU A C 1
ATOM 2201 O O . LEU A 1 263 ? 23.324 -7.531 -10.502 1.00 74.25 263 LEU A O 1
ATOM 2205 N N . GLU A 1 264 ? 25.031 -7.773 -9.047 1.00 72.50 264 GLU A N 1
ATOM 2206 C CA . GLU A 1 264 ? 25.914 -6.755 -9.613 1.00 72.50 264 GLU A CA 1
ATOM 2207 C C . GLU A 1 264 ? 26.254 -7.100 -11.065 1.00 72.50 264 GLU A C 1
ATOM 2209 O O . GLU A 1 264 ? 25.964 -6.313 -11.969 1.00 72.50 264 GLU A O 1
ATOM 2214 N N . ARG A 1 265 ? 26.718 -8.333 -11.316 1.00 72.38 265 ARG A N 1
ATOM 2215 C CA . ARG A 1 265 ? 26.995 -8.851 -12.662 1.00 72.38 265 ARG A CA 1
ATOM 2216 C C . ARG A 1 265 ? 25.797 -8.688 -13.592 1.00 72.38 265 ARG A C 1
ATOM 2218 O O . ARG A 1 265 ? 25.934 -8.136 -14.678 1.00 72.38 265 ARG A O 1
ATOM 2225 N N . ARG A 1 266 ? 24.602 -9.115 -13.168 1.00 75.00 266 ARG A N 1
ATOM 2226 C CA . ARG A 1 266 ? 23.379 -8.987 -13.986 1.00 75.00 266 ARG A CA 1
ATOM 2227 C C . ARG A 1 266 ? 23.003 -7.535 -14.267 1.00 75.00 266 ARG A C 1
ATOM 2229 O O . ARG A 1 266 ? 22.454 -7.245 -15.327 1.00 75.00 266 ARG A O 1
ATOM 2236 N N . THR A 1 267 ? 23.249 -6.633 -13.320 1.00 70.94 267 THR A N 1
ATOM 2237 C CA . THR A 1 267 ? 22.968 -5.198 -13.482 1.00 70.94 267 THR A CA 1
ATOM 2238 C C . THR A 1 267 ? 23.886 -4.598 -14.537 1.00 70.94 267 THR A C 1
ATOM 2240 O O . THR A 1 267 ? 23.416 -3.919 -15.452 1.00 70.94 267 THR A O 1
ATOM 2243 N N . ILE A 1 268 ? 25.172 -4.929 -14.450 1.00 69.50 268 ILE A N 1
ATOM 2244 C CA . ILE A 1 268 ? 26.188 -4.566 -15.431 1.00 69.50 268 ILE A CA 1
ATOM 2245 C C . ILE A 1 268 ? 25.811 -5.121 -16.822 1.00 69.50 268 ILE A C 1
ATOM 2247 O O . ILE A 1 268 ? 25.698 -4.368 -17.791 1.00 69.50 268 ILE A O 1
ATOM 2251 N N . GLU A 1 269 ? 25.482 -6.414 -16.904 1.00 71.50 269 GLU A N 1
ATOM 2252 C CA . GLU A 1 269 ? 25.033 -7.080 -18.134 1.00 71.50 269 GLU A CA 1
ATOM 2253 C C . GLU A 1 269 ? 23.768 -6.456 -18.742 1.00 71.50 269 GLU A C 1
ATOM 2255 O O . GLU A 1 269 ? 23.646 -6.330 -19.963 1.00 71.50 269 GLU A O 1
ATOM 2260 N N . ALA A 1 270 ? 22.815 -6.022 -17.916 1.00 69.56 270 ALA A N 1
ATOM 2261 C CA . ALA A 1 270 ? 21.590 -5.384 -18.389 1.00 69.56 270 ALA A CA 1
ATOM 2262 C C . ALA A 1 270 ? 21.844 -4.009 -19.028 1.00 69.56 270 ALA A C 1
ATOM 2264 O O . ALA A 1 270 ? 21.144 -3.652 -19.982 1.00 69.56 270 ALA A O 1
ATOM 2265 N N . CYS A 1 271 ? 22.826 -3.246 -18.537 1.00 64.56 271 CYS A N 1
ATOM 2266 C CA . CYS A 1 271 ? 23.264 -2.001 -19.174 1.00 64.56 271 CYS A CA 1
ATOM 2267 C C . CYS A 1 271 ? 23.883 -2.267 -20.556 1.00 64.56 271 CYS A C 1
ATOM 2269 O O . CYS A 1 271 ? 23.634 -1.499 -21.488 1.00 64.56 271 CYS A O 1
ATOM 2271 N N . TYR A 1 272 ? 24.579 -3.398 -20.726 1.00 64.62 272 TYR A N 1
ATOM 2272 C CA . TYR A 1 272 ? 25.147 -3.815 -22.016 1.00 64.62 272 TYR A CA 1
ATOM 2273 C C . TYR A 1 272 ? 24.102 -4.126 -23.062 1.00 64.62 272 TYR A C 1
ATOM 2275 O O . TYR A 1 272 ? 24.190 -3.637 -24.185 1.00 64.62 272 TYR A O 1
ATOM 2283 N N . VAL A 1 273 ? 23.080 -4.897 -22.690 1.00 63.31 273 VAL A N 1
ATOM 2284 C CA . VAL A 1 273 ? 21.976 -5.236 -23.602 1.00 63.31 273 VAL A CA 1
ATOM 2285 C C . VAL A 1 273 ? 21.261 -3.976 -24.110 1.00 63.31 273 VAL A C 1
ATOM 2287 O O . VAL A 1 273 ? 20.6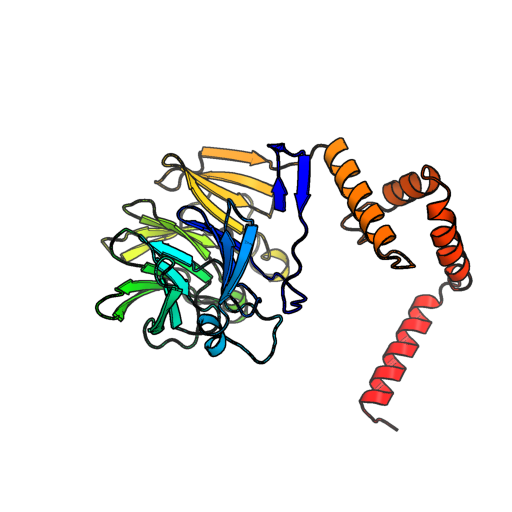28 -4.006 -25.161 1.00 63.31 273 VAL A O 1
ATOM 2290 N N . ARG A 1 274 ? 21.360 -2.859 -23.381 1.00 64.06 274 ARG A N 1
ATOM 2291 C CA . ARG A 1 274 ? 20.756 -1.572 -23.742 1.00 64.06 274 ARG A CA 1
ATOM 2292 C C . ARG A 1 274 ? 21.680 -0.647 -24.544 1.00 64.06 274 ARG A C 1
ATOM 2294 O O . ARG A 1 274 ? 21.250 0.459 -24.845 1.00 64.06 274 ARG A O 1
ATOM 2301 N N . GLU A 1 275 ? 22.913 -1.063 -24.851 1.00 65.75 275 GLU A N 1
ATOM 2302 C CA . GLU A 1 275 ? 23.934 -0.259 -25.552 1.00 65.75 275 GLU A CA 1
ATOM 2303 C C . GLU A 1 275 ? 24.164 1.139 -24.939 1.00 65.75 275 GLU A C 1
ATOM 2305 O O . GLU A 1 275 ? 24.539 2.089 -25.625 1.00 65.75 275 GLU A O 1
ATOM 2310 N N . ALA A 1 276 ? 23.936 1.286 -23.632 1.00 59.75 276 ALA A N 1
ATOM 2311 C CA . ALA A 1 276 ? 23.979 2.572 -22.944 1.00 59.75 276 ALA A CA 1
ATOM 2312 C C . ALA A 1 276 ? 25.423 3.025 -22.659 1.00 59.75 276 ALA A C 1
ATOM 2314 O O . ALA A 1 276 ? 25.838 3.038 -21.510 1.00 59.75 276 ALA A O 1
ATOM 2315 N N . LEU A 1 277 ? 26.199 3.365 -23.691 1.00 58.78 277 LEU A N 1
ATOM 2316 C CA . LEU A 1 277 ? 27.592 3.817 -23.565 1.00 58.78 277 LEU A CA 1
ATOM 2317 C C . LEU A 1 277 ? 27.703 5.340 -23.300 1.00 58.78 277 LEU A C 1
ATOM 2319 O O . LEU A 1 277 ? 27.055 6.111 -24.014 1.00 58.78 277 LEU A O 1
ATOM 2323 N N . PRO A 1 278 ? 28.574 5.802 -22.369 1.00 59.06 278 PRO A N 1
ATOM 2324 C CA . PRO A 1 278 ? 29.300 5.006 -21.371 1.00 59.06 278 PRO A CA 1
ATOM 2325 C C . PRO A 1 278 ? 28.327 4.439 -20.330 1.00 59.06 278 PRO A C 1
ATOM 2327 O O . PRO A 1 278 ? 27.367 5.124 -19.959 1.00 59.06 278 PRO A O 1
ATOM 2330 N N . TYR A 1 279 ? 28.554 3.208 -19.860 1.00 65.12 279 TYR A N 1
ATOM 2331 C CA . TYR A 1 279 ? 27.624 2.624 -18.900 1.00 65.12 279 TYR A CA 1
ATOM 2332 C C . TYR A 1 279 ? 27.781 3.357 -17.573 1.00 65.12 279 TYR A C 1
ATOM 2334 O O . TYR A 1 279 ? 28.854 3.427 -16.986 1.00 65.12 279 TYR A O 1
ATOM 2342 N N . TYR A 1 280 ? 26.696 3.953 -17.097 1.00 60.78 280 TYR A N 1
ATOM 2343 C CA . TYR A 1 280 ? 26.678 4.574 -15.786 1.00 60.78 280 TYR A CA 1
ATOM 2344 C C . TYR A 1 280 ? 26.184 3.535 -14.783 1.00 60.78 280 TYR A C 1
ATOM 2346 O O . TYR A 1 280 ? 25.060 3.034 -14.867 1.00 60.78 280 TYR A O 1
ATOM 2354 N N . ILE A 1 281 ? 27.040 3.195 -13.828 1.00 60.78 281 ILE A N 1
ATOM 2355 C CA . ILE A 1 281 ? 26.672 2.389 -12.669 1.00 60.78 281 ILE A CA 1
ATOM 2356 C C . ILE A 1 281 ? 26.716 3.321 -11.469 1.00 60.78 281 ILE A C 1
ATOM 2358 O O . ILE A 1 281 ? 27.639 4.114 -11.306 1.00 60.78 281 ILE A O 1
ATOM 2362 N N . ASN A 1 282 ? 25.673 3.274 -10.652 1.00 57.09 282 ASN A N 1
ATOM 2363 C CA . ASN A 1 282 ? 25.635 4.042 -9.420 1.00 57.09 282 ASN A CA 1
ATOM 2364 C C . ASN A 1 282 ? 26.641 3.430 -8.429 1.00 57.09 282 ASN A C 1
ATOM 2366 O O . ASN A 1 282 ? 26.557 2.236 -8.151 1.00 57.09 282 ASN A O 1
ATOM 2370 N N . GLU A 1 283 ? 27.551 4.236 -7.876 1.00 54.03 283 GLU A N 1
ATOM 2371 C CA . GLU A 1 283 ? 28.549 3.804 -6.878 1.00 54.03 283 GLU A CA 1
ATOM 2372 C C . GLU A 1 283 ? 27.910 3.181 -5.625 1.00 54.03 283 GLU A C 1
ATOM 2374 O O . GLU A 1 283 ? 28.513 2.354 -4.952 1.00 54.03 283 GLU A O 1
ATOM 2379 N N . GLY A 1 284 ? 26.654 3.527 -5.319 1.00 56.25 284 GLY A N 1
ATOM 2380 C CA . GLY A 1 284 ? 25.882 2.880 -4.255 1.00 56.25 284 GLY A CA 1
ATOM 2381 C C . GLY A 1 284 ? 25.347 1.488 -4.614 1.00 56.25 284 GLY A C 1
ATOM 2382 O O . GLY A 1 284 ? 24.709 0.857 -3.777 1.00 56.25 284 GLY A O 1
ATOM 2383 N N . SER A 1 285 ? 25.531 1.036 -5.858 1.00 57.84 285 SER A N 1
ATOM 2384 C CA . SER A 1 285 ? 25.099 -0.281 -6.352 1.00 57.84 285 SER A CA 1
ATOM 2385 C C . SER A 1 285 ? 26.254 -1.270 -6.473 1.00 57.84 285 SER A C 1
ATOM 2387 O O . SER A 1 285 ? 26.036 -2.441 -6.192 1.00 57.84 285 SER A O 1
ATOM 2389 N N . ILE A 1 286 ? 27.435 -0.810 -6.906 1.00 64.56 286 ILE A N 1
ATOM 2390 C CA . ILE A 1 286 ? 28.656 -1.612 -7.087 1.00 64.56 286 ILE A CA 1
ATOM 2391 C C . ILE A 1 286 ? 29.849 -0.748 -6.676 1.00 64.56 286 ILE A C 1
ATOM 2393 O O . ILE A 1 286 ? 29.936 0.413 -7.086 1.00 64.56 286 ILE A O 1
ATOM 2397 N N . GLY A 1 287 ? 30.771 -1.306 -5.891 1.00 66.25 287 GLY A N 1
ATOM 2398 C CA . GLY A 1 287 ? 32.019 -0.628 -5.549 1.00 66.25 287 GLY A CA 1
ATOM 2399 C C . GLY A 1 287 ? 32.945 -0.477 -6.762 1.00 66.25 287 GLY A C 1
ATOM 2400 O O . GLY A 1 287 ? 32.980 -1.315 -7.661 1.00 66.25 287 GLY A O 1
ATOM 2401 N N . ILE A 1 288 ? 33.709 0.618 -6.808 1.00 67.69 288 ILE A N 1
ATOM 2402 C CA . ILE A 1 288 ? 34.601 0.926 -7.942 1.00 67.69 288 ILE A CA 1
ATOM 2403 C C . ILE A 1 288 ? 35.621 -0.198 -8.175 1.00 67.69 288 ILE A C 1
ATOM 2405 O O . ILE A 1 288 ? 35.886 -0.556 -9.320 1.00 67.69 288 ILE A O 1
ATOM 2409 N N . SER A 1 289 ? 36.172 -0.772 -7.104 1.00 67.50 289 SER A N 1
ATOM 2410 C CA . SER A 1 289 ? 37.148 -1.862 -7.189 1.00 67.50 289 SER A CA 1
ATOM 2411 C C . SER A 1 289 ? 36.541 -3.114 -7.821 1.00 67.50 289 SER A C 1
ATOM 2413 O O . SER A 1 289 ? 37.130 -3.682 -8.734 1.00 67.50 289 SER A O 1
ATOM 2415 N N . GLU A 1 290 ? 35.337 -3.502 -7.398 1.00 68.06 290 GLU A N 1
ATOM 2416 C CA . GLU A 1 290 ? 34.610 -4.653 -7.935 1.00 68.06 290 GLU A CA 1
ATOM 2417 C C . GLU A 1 290 ? 34.240 -4.459 -9.409 1.00 68.06 290 GLU A C 1
ATOM 2419 O O . GLU A 1 290 ? 34.346 -5.393 -10.205 1.00 68.06 290 GLU A O 1
ATOM 2424 N N . TYR A 1 291 ? 33.853 -3.241 -9.798 1.00 71.12 291 TYR A N 1
ATOM 2425 C CA . TYR A 1 291 ? 33.609 -2.907 -11.200 1.00 71.12 291 TYR A CA 1
ATOM 2426 C C . TYR A 1 291 ? 34.884 -3.025 -12.046 1.00 71.12 291 TYR A C 1
ATOM 2428 O O . TYR A 1 291 ? 34.839 -3.603 -13.132 1.00 71.12 291 TYR A O 1
ATOM 2436 N N . ILE A 1 292 ? 36.022 -2.525 -11.549 1.00 72.44 292 ILE A N 1
ATOM 2437 C CA . ILE A 1 292 ? 37.321 -2.636 -12.230 1.00 72.44 292 ILE A CA 1
ATOM 2438 C C . ILE A 1 292 ? 37.732 -4.106 -12.369 1.00 72.44 292 ILE A C 1
ATOM 2440 O O . ILE A 1 292 ? 38.097 -4.535 -13.465 1.00 72.44 292 ILE A O 1
ATOM 2444 N N . ASP A 1 293 ? 37.625 -4.892 -11.297 1.00 71.19 293 ASP A N 1
ATOM 2445 C CA . ASP A 1 293 ? 37.930 -6.323 -11.322 1.00 71.19 293 ASP A CA 1
ATOM 2446 C C . ASP A 1 293 ? 37.034 -7.058 -12.328 1.00 71.19 293 ASP A C 1
ATOM 2448 O O . ASP A 1 293 ? 37.516 -7.881 -13.111 1.00 71.19 293 ASP A O 1
ATOM 2452 N N . TYR A 1 294 ? 35.740 -6.735 -12.369 1.00 69.50 294 TYR A N 1
ATOM 2453 C CA . TYR A 1 294 ? 34.814 -7.299 -13.347 1.00 69.50 294 TYR A CA 1
ATOM 2454 C C . TYR A 1 294 ? 35.176 -6.889 -14.785 1.00 69.50 294 TYR A C 1
ATOM 2456 O O . TYR A 1 294 ? 35.193 -7.743 -15.672 1.00 69.50 294 TYR A O 1
ATOM 2464 N N . ALA A 1 295 ? 35.534 -5.624 -15.021 1.00 69.50 295 ALA A N 1
ATOM 2465 C CA . ALA A 1 295 ? 35.933 -5.099 -16.329 1.00 69.50 295 ALA A CA 1
ATOM 2466 C C . ALA A 1 295 ? 37.216 -5.736 -16.882 1.00 69.50 295 ALA A C 1
ATOM 2468 O O . ALA A 1 295 ? 37.321 -5.975 -18.084 1.00 69.50 295 ALA A O 1
ATOM 2469 N N . ILE A 1 296 ? 38.187 -6.025 -16.012 1.00 71.19 296 ILE A N 1
ATOM 2470 C CA . ILE A 1 296 ? 39.468 -6.638 -16.393 1.00 71.19 296 ILE A CA 1
ATOM 2471 C C . ILE A 1 296 ? 39.307 -8.133 -16.700 1.00 71.19 296 ILE A C 1
ATOM 2473 O O . ILE A 1 296 ? 39.972 -8.651 -17.597 1.00 71.19 296 ILE A O 1
ATOM 2477 N N . ASN A 1 297 ? 38.443 -8.831 -15.956 1.00 68.88 297 ASN A N 1
ATOM 2478 C CA . ASN A 1 297 ? 38.289 -10.288 -16.049 1.00 68.88 297 ASN A CA 1
ATOM 2479 C C . ASN A 1 297 ? 37.199 -10.747 -17.029 1.00 68.88 297 ASN A C 1
ATOM 2481 O O . ASN A 1 297 ? 37.010 -11.949 -17.221 1.00 68.88 297 ASN A O 1
ATOM 2485 N N . SER A 1 298 ? 36.463 -9.820 -17.634 1.00 63.53 298 SER A N 1
ATOM 2486 C CA . SER A 1 298 ? 35.423 -10.122 -18.615 1.00 63.53 298 SER A CA 1
ATOM 2487 C C . SER A 1 298 ? 35.918 -9.930 -20.053 1.00 63.53 298 SER A C 1
ATOM 2489 O O . SER A 1 298 ? 36.892 -9.237 -20.333 1.00 63.53 298 SER A O 1
ATOM 2491 N N . ASP A 1 299 ? 35.264 -10.633 -20.977 1.00 67.19 299 ASP A N 1
ATOM 2492 C CA . ASP A 1 299 ? 35.715 -10.825 -22.357 1.00 67.19 299 ASP A CA 1
ATOM 2493 C C . ASP A 1 299 ? 35.637 -9.553 -23.240 1.00 67.19 299 ASP A C 1
ATOM 2495 O O . ASP A 1 299 ? 35.324 -8.454 -22.783 1.00 67.19 299 ASP A O 1
ATOM 2499 N N . SER A 1 300 ? 35.878 -9.712 -24.554 1.00 58.59 300 SER A N 1
ATOM 2500 C CA . SER A 1 300 ? 35.958 -8.677 -25.619 1.00 58.59 300 SER A CA 1
ATOM 2501 C C . SER A 1 300 ? 34.959 -7.495 -25.601 1.00 58.59 300 SER A C 1
ATOM 2503 O O . SER A 1 300 ? 35.204 -6.484 -26.264 1.00 58.59 300 SER A O 1
ATOM 2505 N N . TYR A 1 301 ? 33.863 -7.590 -24.852 1.00 59.22 301 TYR A N 1
ATOM 2506 C CA . TYR A 1 301 ? 32.777 -6.618 -24.760 1.00 59.22 301 TYR A CA 1
ATOM 2507 C C . TYR A 1 301 ? 33.150 -5.341 -23.988 1.00 59.22 301 TYR A C 1
ATOM 2509 O O . TYR A 1 301 ? 32.730 -4.254 -24.394 1.00 59.22 301 TYR A O 1
ATOM 2517 N N . PHE A 1 302 ? 34.008 -5.431 -22.964 1.00 66.25 302 PHE A N 1
ATOM 2518 C CA . PHE A 1 302 ? 34.474 -4.261 -22.199 1.00 66.25 302 PHE A CA 1
ATOM 2519 C C . PHE A 1 302 ? 35.468 -3.381 -22.949 1.00 66.25 302 PHE A C 1
ATOM 2521 O O . PHE A 1 302 ? 35.642 -2.214 -22.606 1.00 66.25 302 PHE A O 1
ATOM 2528 N N . LYS A 1 303 ? 36.075 -3.884 -24.030 1.00 68.12 303 LYS A N 1
ATOM 2529 C CA . LYS A 1 303 ? 36.992 -3.084 -24.854 1.00 68.12 303 LYS A CA 1
ATOM 2530 C C . LYS A 1 303 ? 36.327 -1.811 -25.376 1.00 68.12 303 LYS A C 1
ATOM 2532 O O . LYS A 1 303 ? 36.971 -0.773 -25.421 1.00 68.12 303 LYS A O 1
ATOM 2537 N N . LYS A 1 304 ? 35.038 -1.861 -25.742 1.00 68.94 304 LYS A N 1
ATOM 2538 C CA . LYS A 1 304 ? 34.300 -0.674 -26.217 1.00 68.94 304 LYS A CA 1
ATOM 2539 C C . LYS A 1 304 ? 34.101 0.371 -25.120 1.00 68.94 304 LYS A C 1
ATOM 2541 O O . LYS A 1 304 ? 34.135 1.563 -25.408 1.00 68.94 304 LYS A O 1
ATOM 2546 N N . GLU A 1 305 ? 33.900 -0.075 -23.887 1.00 69.00 305 GLU A N 1
ATOM 2547 C CA . GLU A 1 305 ? 33.749 0.802 -22.733 1.00 69.00 305 GLU A CA 1
ATOM 2548 C C . GLU A 1 305 ? 35.082 1.409 -22.304 1.00 69.00 305 GLU A C 1
ATOM 2550 O O . GLU A 1 305 ? 35.157 2.622 -22.137 1.00 69.00 305 GLU A O 1
ATOM 2555 N N . ILE A 1 306 ? 36.144 0.602 -22.243 1.00 71.19 306 ILE A N 1
ATOM 2556 C CA . ILE A 1 306 ? 37.510 1.081 -22.013 1.00 71.19 306 ILE A CA 1
ATOM 2557 C C . ILE A 1 306 ? 37.866 2.143 -23.060 1.00 71.19 306 ILE A C 1
ATOM 2559 O O . ILE A 1 306 ? 38.236 3.244 -22.682 1.00 71.19 306 ILE A O 1
ATOM 2563 N N . ILE A 1 307 ? 37.617 1.893 -24.353 1.00 72.62 307 ILE A N 1
ATOM 2564 C CA . ILE A 1 307 ? 37.818 2.891 -25.424 1.00 72.62 307 ILE A CA 1
ATOM 2565 C C . ILE A 1 307 ? 36.969 4.155 -25.194 1.00 72.62 307 ILE A C 1
ATOM 2567 O O . ILE A 1 307 ? 37.405 5.269 -25.489 1.00 72.62 307 ILE A O 1
ATOM 2571 N N . SER A 1 308 ? 35.738 4.017 -24.693 1.00 70.38 308 SER A N 1
ATOM 2572 C CA . SER A 1 308 ? 34.880 5.165 -24.380 1.00 70.38 308 SER A CA 1
ATOM 2573 C C . SER A 1 308 ? 35.419 5.985 -23.203 1.00 70.38 308 SER A C 1
ATOM 2575 O O . SER A 1 308 ? 35.371 7.213 -23.255 1.00 70.38 308 SER A O 1
ATOM 2577 N N . TYR A 1 309 ? 35.943 5.339 -22.161 1.00 71.19 309 TYR A N 1
ATOM 2578 C CA . TYR A 1 309 ? 36.579 6.013 -21.029 1.00 71.19 309 TYR A CA 1
ATOM 2579 C C . TYR A 1 309 ? 37.954 6.589 -21.389 1.00 71.19 309 TYR A C 1
ATOM 2581 O O . TYR A 1 309 ? 38.261 7.700 -20.968 1.00 71.19 309 TYR A O 1
ATOM 2589 N N . GLU A 1 310 ? 38.739 5.927 -22.240 1.00 72.06 310 GLU A N 1
ATOM 2590 C CA . GLU A 1 310 ? 39.999 6.447 -22.794 1.00 72.06 310 GLU A CA 1
ATOM 2591 C C . GLU A 1 310 ? 39.772 7.738 -23.588 1.00 72.06 310 GLU A C 1
ATOM 2593 O O . GLU A 1 310 ? 40.523 8.701 -23.439 1.00 72.06 310 GLU A O 1
ATOM 2598 N N . LYS A 1 311 ? 38.685 7.823 -24.368 1.00 69.19 311 LYS A N 1
ATOM 2599 C CA . LYS A 1 311 ? 38.271 9.086 -25.009 1.00 69.19 311 LYS A CA 1
ATOM 2600 C C . LYS A 1 311 ? 37.936 10.182 -23.999 1.00 69.19 311 LYS A C 1
ATOM 2602 O O . LYS A 1 311 ? 38.061 11.357 -24.325 1.00 69.19 311 LYS A O 1
ATOM 2607 N N . ASN A 1 312 ? 37.509 9.816 -22.792 1.00 66.25 312 ASN A N 1
ATOM 2608 C CA . ASN A 1 312 ? 37.235 10.767 -21.720 1.00 66.25 312 ASN A CA 1
ATOM 2609 C C . ASN A 1 312 ? 38.492 11.138 -20.916 1.00 66.25 312 ASN A C 1
ATOM 2611 O O . ASN A 1 312 ? 38.520 12.211 -20.313 1.00 66.25 312 ASN A O 1
ATOM 2615 N N . MET A 1 313 ? 39.550 10.316 -20.943 1.00 67.25 313 MET A N 1
ATOM 2616 C CA . MET A 1 313 ? 40.819 10.607 -20.262 1.00 67.25 313 MET A CA 1
ATOM 2617 C C . MET A 1 313 ? 41.479 11.891 -20.768 1.00 67.25 313 MET A C 1
ATOM 2619 O O . MET A 1 313 ? 42.125 12.584 -19.986 1.00 67.25 313 MET A O 1
ATOM 2623 N N . SER A 1 314 ? 41.276 12.267 -22.036 1.00 64.88 314 SER A N 1
ATOM 2624 C CA . SER A 1 314 ? 41.765 13.552 -22.559 1.00 64.88 314 SER A CA 1
ATOM 2625 C C . SER A 1 314 ? 41.139 14.774 -21.874 1.00 64.88 314 SER A C 1
ATOM 2627 O O . SER A 1 314 ? 41.639 15.879 -22.044 1.00 64.88 314 SER A O 1
ATOM 2629 N N . TYR A 1 315 ? 40.056 14.586 -21.113 1.00 64.75 315 TYR A N 1
ATOM 2630 C CA . TYR A 1 315 ? 39.379 15.620 -20.325 1.00 64.75 315 TYR A CA 1
ATOM 2631 C C . TYR A 1 315 ? 39.611 15.464 -18.811 1.00 64.75 315 TYR A C 1
ATOM 2633 O O . TYR A 1 315 ? 38.979 16.156 -18.013 1.00 64.75 315 TYR A O 1
ATOM 2641 N N . MET A 1 316 ? 40.509 14.564 -18.392 1.00 66.06 316 MET A N 1
ATOM 2642 C CA . MET A 1 316 ? 40.969 14.438 -17.002 1.00 66.06 316 MET A CA 1
ATOM 2643 C C . MET A 1 316 ? 42.127 15.405 -16.702 1.00 66.06 316 MET A C 1
ATOM 2645 O O . MET A 1 316 ? 43.086 15.065 -16.018 1.00 66.06 316 MET A O 1
ATOM 2649 N N . ASP A 1 317 ? 42.032 16.631 -17.207 1.00 75.44 317 ASP A N 1
ATOM 2650 C CA . ASP A 1 317 ? 42.986 17.724 -16.977 1.00 75.44 317 ASP A CA 1
ATOM 2651 C C . ASP A 1 317 ? 42.757 18.451 -15.634 1.00 75.44 317 ASP A C 1
ATOM 2653 O O . ASP A 1 317 ? 43.417 19.442 -15.329 1.00 75.44 317 ASP A O 1
ATOM 2657 N N . GLY A 1 318 ? 41.805 17.971 -14.827 1.00 73.81 318 GLY A N 1
ATOM 2658 C CA . GLY A 1 318 ? 41.376 18.607 -13.581 1.00 73.81 318 GLY A CA 1
ATOM 2659 C C . GLY A 1 318 ? 40.424 19.795 -13.776 1.00 73.81 318 GLY A C 1
ATOM 2660 O O . GLY A 1 318 ? 39.980 20.380 -12.790 1.00 73.81 318 GLY A O 1
ATOM 2661 N N . LEU A 1 319 ? 40.063 20.139 -15.018 1.00 76.88 319 LEU A N 1
ATOM 2662 C CA . LEU A 1 319 ? 39.191 21.273 -15.354 1.00 76.88 319 LEU A CA 1
ATOM 2663 C C . LEU A 1 319 ? 37.749 20.854 -15.660 1.00 76.88 319 LEU A C 1
ATOM 2665 O O . LEU A 1 319 ? 36.890 21.707 -15.891 1.00 76.88 319 LEU A O 1
ATOM 2669 N N . SER A 1 320 ? 37.446 19.557 -15.624 1.00 70.69 320 SER A N 1
ATOM 2670 C CA . SER A 1 320 ? 36.109 19.003 -15.872 1.00 70.69 320 SER A CA 1
ATOM 2671 C C . SER A 1 320 ? 35.015 19.685 -15.037 1.00 70.69 320 SER A C 1
ATOM 2673 O O . SER A 1 320 ? 33.979 20.070 -15.584 1.00 70.69 320 SER A O 1
ATOM 2675 N N . GLY A 1 321 ? 35.267 19.946 -13.750 1.00 67.44 321 GLY A N 1
ATOM 2676 C CA . GLY A 1 321 ? 34.347 20.690 -12.879 1.00 67.44 321 GLY A CA 1
ATOM 2677 C C . GLY A 1 321 ? 34.111 22.139 -13.325 1.00 67.44 321 GLY A C 1
ATOM 2678 O O . GLY A 1 321 ? 32.968 22.596 -13.356 1.00 67.44 321 GLY A O 1
ATOM 2679 N N . ALA A 1 322 ? 35.165 22.848 -13.743 1.00 74.38 322 ALA A N 1
ATOM 2680 C CA . ALA A 1 322 ? 35.064 24.219 -14.247 1.00 74.38 322 ALA A CA 1
ATOM 2681 C C . ALA A 1 322 ? 34.295 24.280 -15.579 1.00 74.38 322 ALA A C 1
ATOM 2683 O O . ALA A 1 322 ? 33.453 25.158 -15.769 1.00 74.38 322 ALA A O 1
ATOM 2684 N N . ASN A 1 323 ? 34.519 23.307 -16.463 1.00 73.69 323 ASN A N 1
ATOM 2685 C CA . ASN A 1 323 ? 33.839 23.197 -17.753 1.00 73.69 323 ASN A CA 1
ATOM 2686 C C . ASN A 1 323 ? 32.341 22.877 -17.599 1.00 73.69 323 ASN A C 1
ATOM 2688 O O . ASN A 1 323 ? 31.507 23.475 -18.283 1.00 73.69 323 ASN A O 1
ATOM 2692 N N . ILE A 1 324 ? 31.980 21.974 -16.677 1.00 73.75 324 ILE A N 1
ATOM 2693 C CA . ILE A 1 324 ? 30.577 21.682 -16.338 1.00 73.75 324 ILE A CA 1
ATOM 2694 C C . ILE A 1 324 ? 29.914 22.923 -15.734 1.00 73.75 324 ILE A C 1
ATOM 2696 O O . ILE A 1 324 ? 28.837 23.317 -16.181 1.00 73.75 324 ILE A O 1
ATOM 2700 N N . HIS A 1 325 ? 30.573 23.579 -14.774 1.00 74.62 325 HIS A N 1
ATOM 2701 C CA . HIS A 1 325 ? 30.071 24.802 -14.152 1.00 74.62 325 HIS A CA 1
ATOM 2702 C C . HIS A 1 325 ? 29.825 25.908 -15.188 1.00 74.62 325 HIS A C 1
ATOM 2704 O O . HIS A 1 325 ? 28.744 26.489 -15.215 1.00 74.62 325 HIS A O 1
ATOM 2710 N N . GLN A 1 326 ? 30.775 26.165 -16.093 1.00 78.38 326 GLN A N 1
ATOM 2711 C CA . GLN A 1 326 ? 30.599 27.160 -17.155 1.00 78.38 326 GLN A CA 1
ATOM 2712 C C . GLN A 1 326 ? 29.449 26.816 -18.106 1.00 78.38 326 GLN A C 1
ATOM 2714 O O . GLN A 1 326 ? 28.702 27.712 -18.495 1.00 78.38 326 GLN A O 1
ATOM 2719 N N . ARG A 1 327 ? 29.259 25.536 -18.453 1.00 77.69 327 ARG A N 1
ATOM 2720 C CA . ARG A 1 327 ? 28.110 25.093 -19.260 1.00 77.69 327 ARG A CA 1
ATOM 2721 C C . ARG A 1 327 ? 26.779 25.324 -18.552 1.00 77.69 327 ARG A C 1
ATOM 2723 O O . ARG A 1 327 ? 25.859 25.835 -19.180 1.00 77.69 327 ARG A O 1
ATOM 2730 N N . ILE A 1 328 ? 26.691 24.991 -17.264 1.00 74.62 328 ILE A N 1
ATOM 2731 C CA . ILE A 1 328 ? 25.481 25.213 -16.462 1.00 74.62 328 ILE A CA 1
ATOM 2732 C C . ILE A 1 328 ? 25.190 26.712 -16.363 1.00 74.62 328 ILE A C 1
ATOM 2734 O O . ILE A 1 328 ? 24.080 27.131 -16.679 1.00 74.62 328 ILE A O 1
ATOM 2738 N N . ILE A 1 329 ? 26.190 27.531 -16.021 1.00 79.44 329 ILE A N 1
ATOM 2739 C CA . ILE A 1 329 ? 26.058 28.995 -15.982 1.00 79.44 329 ILE A CA 1
ATOM 2740 C C . ILE A 1 329 ? 25.565 29.524 -17.329 1.00 79.44 329 ILE A C 1
ATOM 2742 O O . ILE A 1 329 ? 24.604 30.284 -17.365 1.00 79.44 329 ILE A O 1
ATOM 2746 N N . LYS A 1 330 ? 26.164 29.081 -18.439 1.00 75.56 330 LYS A N 1
ATOM 2747 C CA . LYS A 1 330 ? 25.762 29.506 -19.782 1.00 75.56 330 LYS A CA 1
ATOM 2748 C C . LYS A 1 330 ? 24.314 29.119 -20.101 1.00 75.56 330 LYS A C 1
ATOM 2750 O O . LYS A 1 330 ? 23.563 29.975 -20.548 1.00 75.56 330 LYS A O 1
ATOM 2755 N N . SER A 1 331 ? 23.898 27.891 -19.782 1.00 71.81 331 SER A N 1
ATOM 2756 C CA . SER A 1 331 ? 22.508 27.448 -19.979 1.00 71.81 331 SER A CA 1
ATOM 2757 C C . SER A 1 331 ? 21.504 28.219 -19.114 1.00 71.81 331 SER A C 1
ATOM 2759 O O . SER A 1 331 ? 20.445 28.602 -19.596 1.00 71.81 331 SER A O 1
ATOM 2761 N N . VAL A 1 332 ? 21.861 28.541 -17.867 1.00 68.25 332 VAL A N 1
ATOM 2762 C CA . VAL A 1 332 ? 21.009 29.313 -16.949 1.00 68.25 332 VAL A CA 1
ATOM 2763 C C . VAL A 1 332 ? 20.903 30.778 -17.382 1.00 68.25 332 VAL A C 1
ATOM 2765 O O . VAL A 1 332 ? 19.847 31.388 -17.227 1.00 68.25 332 VAL A O 1
ATOM 2768 N N . VAL A 1 333 ? 21.976 31.353 -17.931 1.00 66.00 333 VAL A N 1
ATOM 2769 C CA . VAL A 1 333 ? 21.988 32.721 -18.472 1.00 66.00 333 VAL A CA 1
ATOM 2770 C C . VAL A 1 333 ? 21.182 32.805 -19.774 1.00 66.00 333 VAL A C 1
ATOM 2772 O O . VAL A 1 333 ? 20.401 33.743 -19.938 1.00 66.00 333 VAL A O 1
ATOM 2775 N N . GLU A 1 334 ? 21.301 31.809 -20.657 1.00 61.72 334 GLU A N 1
ATOM 2776 C CA . GLU A 1 334 ? 20.536 31.717 -21.910 1.00 61.72 334 GLU A CA 1
ATOM 2777 C C . GLU A 1 334 ? 19.032 31.482 -21.659 1.00 61.72 334 GLU A C 1
ATOM 2779 O O . GLU A 1 334 ? 18.206 32.131 -22.299 1.00 61.72 334 GLU A O 1
ATOM 2784 N N . GLU A 1 335 ? 18.652 30.648 -20.683 1.00 54.22 335 GLU A N 1
ATOM 2785 C CA . GLU A 1 335 ? 17.243 30.427 -20.305 1.00 54.22 335 GLU A CA 1
ATOM 2786 C C . GLU A 1 335 ? 16.613 31.609 -19.552 1.00 54.22 335 GLU A C 1
ATOM 2788 O O . GLU A 1 335 ? 15.397 31.802 -19.612 1.00 54.22 335 GLU A O 1
ATOM 2793 N N . ARG A 1 336 ? 17.410 32.417 -18.840 1.00 53.19 336 ARG A N 1
ATOM 2794 C CA . ARG A 1 336 ? 16.913 33.578 -18.074 1.00 53.19 336 ARG A CA 1
ATOM 2795 C C . ARG A 1 336 ? 17.050 34.917 -18.794 1.00 53.19 336 ARG A C 1
ATOM 2797 O O . ARG A 1 336 ? 16.671 35.935 -18.222 1.00 53.19 336 ARG A O 1
ATOM 2804 N N . GLY A 1 337 ? 17.545 34.934 -20.032 1.00 52.03 337 GLY A N 1
ATOM 2805 C CA . GLY A 1 337 ? 17.529 36.121 -20.891 1.00 52.03 337 GLY A CA 1
ATOM 2806 C C . GLY A 1 337 ? 18.281 37.337 -20.337 1.00 52.03 337 GLY A C 1
ATOM 2807 O O . GLY A 1 337 ? 17.930 38.466 -20.675 1.00 52.03 337 GLY A O 1
ATOM 2808 N N . TYR A 1 338 ? 19.302 37.140 -19.501 1.00 53.12 338 TYR A N 1
ATOM 2809 C CA . TYR A 1 338 ? 20.177 38.242 -19.101 1.00 53.12 338 TYR A CA 1
ATOM 2810 C C . TYR A 1 338 ? 21.202 38.478 -20.217 1.00 53.12 338 TYR A C 1
ATOM 2812 O O . TYR A 1 338 ? 22.143 37.700 -20.373 1.00 53.12 338 TYR A O 1
ATOM 2820 N N . LYS A 1 339 ? 20.958 39.515 -21.028 1.00 48.69 339 LYS A N 1
ATOM 2821 C CA . LYS A 1 339 ? 21.941 40.086 -21.959 1.00 48.69 339 LYS A CA 1
ATOM 2822 C C . LYS A 1 339 ? 22.973 40.926 -21.226 1.00 48.69 339 LYS A C 1
ATOM 2824 O O . LYS A 1 339 ? 22.559 41.662 -20.301 1.00 48.69 339 LYS A O 1
#

Secondary structure (DSSP, 8-state):
-EETTTTEE-----SS--SS--EEEEEEETTEEEEEESSSSSEEEEETTT--EEEE-GGGGGG--S-TTS-SEEEEEEEETTEEEEEESSSSEEEEEETTT--EEEEE-SS-SS-EEEEEE-SS-EEEEETTSSEEEEE-TTT--EEEEESSTT--HHHHTT--EEEEE-SSEEEEEESSSS-EEEEETTT--EEE-----S----TT-HHHHTT-S-SEEEEETTEEEEEETTTTEEEEEETT--EEEEEE----HHHHHHHHHHHHHHHHHTT-SSPP--TTTS-HHHHHHHHHHS-TTTHHHHHHHHHHHTT-SS-HHHHHHHHHHHHHHHHHT--

pLDDT: mean 83.72, std 14.05, range [45.06, 98.62]

Sequence (339 aa):
MFNVKKNRAVKYVLKQECPFAKFDQTIRYKNSLFLKPKCYPAIVRINLDSYEITEFHTCIKEFENDKPQNAKFVWATATRDNFLYMASLNDSRMLIFDMDSYEFEVKSIGEYNFGFFSMCFDGEFFWLSAWKKGFIIKWEEQTGQCWEFEYYPNASSDIQALIGADLVDTGEKIFIFQRNFQDIYTLDKSSGIINKLPVSLYRNISTNKLSEVKQTGYWYARLFNKEIMAFSPYDYSLRIFDIQGNEKNIYPCKMNKEGLFDLERRTIEACYVREALPYYINEGSIGISEYIDYAINSDSYFKKEIISYEKNMSYMDGLSGANIHQRIIKSVVEERGYK

Foldseek 3Di:
DADPVVRDDDDDDDPDDQPECQADDWDDDDQWIWGHGFLHQFTWIAGNPVRDIDTHRPLRVVQDDPDSRHTQFAAAWDDDRQWIWTKGQQAQKIWIARNVVRDIDIDGLPHDRGIFHHWDDLPAWIWTHTQLAQWIWTAGPPVSDIDIAGQDPPDDSLRSNQFDWYWEDLNQWIWTWTQQAQWIWIAGPVPRDIDIDPDPDPDPPPPDDPVSSGQQIFPYWYDDPQWIWTARPPQRWTWIAHPVGDTDDIGRPDDDPVRLLVVLVVVVVVQLVVVVPPRDDDCVSPPPVSVVVCLVPDDPSSVVNVVSVVVVVVVVPVCPVVVVVVVVVVVVCVVVVDD

Radius of gyration: 24.44 Å; chains: 1; bounding box: 67×66×50 Å